Protein AF-A0ABD1WFB5-F1 (afdb_monomer)

Sequence (235 aa):
MPTSDSSTKLRNSSLNSLNNSSYLTKPENSTSSSALPRGRKVIMLIQCHPLIFQTYRHMDDKMWFGFTEFMGELLGEEHGIMNELERERVNVVRKLLMIYVNKRIPLSKIYHTRLLFGIPEDFRDMIANYPNYFRVVVKENGKRVLELVNWDLTLALSALEKEFLVDEDKGEKKLNMLSTLHLALSYSDGSKLDLWTLEAEKYRVGVIHEFLSLTLEKKAYIHNIVEFKDEFSLT

pLDDT: mean 76.74, std 21.28, range [25.17, 97.0]

Secondary structure (DSSP, 8-state):
-----S--SSSSSSSSSS------PPPP--------TTTHHHHHHHHT-TTTEEEEE-TTSPEEEEE-HHHHHHHHHHHHHHHHTHHHHHHHHHHHHHHSTTSEEEHHHHHHTGGGTT--TTHHHHGGG-TTTEEEEE-TTS-EEEEE-S--TTT-S-HHHHHHTT-HHHHHHHHHHHHHTTGGGGGS-GGGPPTT-HHHHHHHHHHHHHHHHHSSSS---HHHHHHTTTTTT--

Structure (mmCIF, N/CA/C/O backbone):
data_AF-A0ABD1WFB5-F1
#
_entry.id   AF-A0ABD1WFB5-F1
#
loop_
_atom_site.group_PDB
_atom_site.id
_atom_site.type_symbol
_atom_site.label_atom_id
_atom_site.label_alt_id
_atom_site.label_comp_id
_atom_site.label_asym_id
_atom_site.label_entity_id
_atom_site.label_seq_id
_atom_site.pdbx_PDB_ins_code
_atom_site.Cartn_x
_atom_site.Cartn_y
_atom_site.Cartn_z
_atom_site.occupancy
_atom_site.B_iso_or_equiv
_atom_site.auth_seq_id
_atom_site.auth_comp_id
_atom_site.auth_asym_id
_atom_site.auth_atom_id
_atom_site.pdbx_PDB_model_num
ATOM 1 N N . MET A 1 1 ? 24.637 -42.770 1.178 1.00 25.17 1 MET A N 1
ATOM 2 C CA . MET A 1 1 ? 25.193 -41.863 0.151 1.00 25.17 1 MET A CA 1
ATOM 3 C C . MET A 1 1 ? 24.655 -42.287 -1.204 1.00 25.17 1 MET A C 1
ATOM 5 O O . MET A 1 1 ? 24.682 -43.495 -1.420 1.00 25.17 1 MET A O 1
ATOM 9 N N . PRO A 1 2 ? 24.295 -41.389 -2.139 1.00 33.97 2 PRO A N 1
ATOM 10 C CA . PRO A 1 2 ? 23.667 -40.039 -2.094 1.00 33.97 2 PRO A CA 1
ATOM 11 C C . PRO A 1 2 ? 22.229 -40.085 -2.731 1.00 33.97 2 PRO A C 1
ATOM 13 O O . PRO A 1 2 ? 21.938 -41.040 -3.440 1.00 33.97 2 PRO A O 1
ATOM 16 N N . THR A 1 3 ? 21.188 -39.304 -2.365 1.00 34.06 3 THR A N 1
ATOM 17 C CA . THR A 1 3 ? 20.826 -37.879 -2.680 1.00 34.06 3 THR A CA 1
ATOM 18 C C . THR A 1 3 ? 20.888 -37.550 -4.190 1.00 34.06 3 THR A C 1
ATOM 20 O O . THR A 1 3 ? 21.874 -37.916 -4.811 1.00 34.06 3 THR A O 1
ATOM 23 N N . SER A 1 4 ? 19.948 -36.895 -4.894 1.00 33.38 4 SER A N 1
ATOM 24 C CA . SER A 1 4 ? 19.009 -35.804 -4.568 1.00 33.38 4 SER A CA 1
ATOM 25 C C . SER A 1 4 ? 18.071 -35.475 -5.762 1.00 33.38 4 SER A C 1
ATOM 27 O O . SER A 1 4 ? 18.436 -35.670 -6.917 1.00 33.38 4 SER A O 1
ATOM 29 N N . ASP A 1 5 ? 16.918 -34.882 -5.429 1.00 30.61 5 ASP A N 1
ATOM 30 C CA . ASP A 1 5 ? 16.175 -33.796 -6.102 1.00 30.61 5 ASP A CA 1
ATOM 31 C C . ASP A 1 5 ? 15.610 -33.901 -7.532 1.00 30.61 5 ASP A C 1
ATOM 33 O O . ASP A 1 5 ? 16.239 -33.591 -8.541 1.00 30.61 5 ASP A O 1
ATOM 37 N N . SER A 1 6 ? 14.290 -34.094 -7.567 1.00 33.69 6 SER A N 1
ATOM 38 C CA . SER A 1 6 ? 13.365 -33.791 -8.666 1.00 33.69 6 SER A CA 1
ATOM 39 C C . SER A 1 6 ? 12.750 -32.373 -8.584 1.00 33.69 6 SER A C 1
ATOM 41 O O . SER A 1 6 ? 11.706 -32.112 -9.180 1.00 33.69 6 SER A O 1
ATOM 43 N N . SER A 1 7 ? 13.399 -31.434 -7.885 1.00 33.78 7 SER A N 1
ATOM 44 C CA . SER A 1 7 ? 12.883 -30.074 -7.616 1.00 33.78 7 SER A CA 1
ATOM 45 C C . SER A 1 7 ? 13.255 -29.003 -8.661 1.00 33.78 7 SER A C 1
ATOM 47 O O . SER A 1 7 ? 12.888 -27.840 -8.509 1.00 33.78 7 SER A O 1
ATOM 49 N N . THR A 1 8 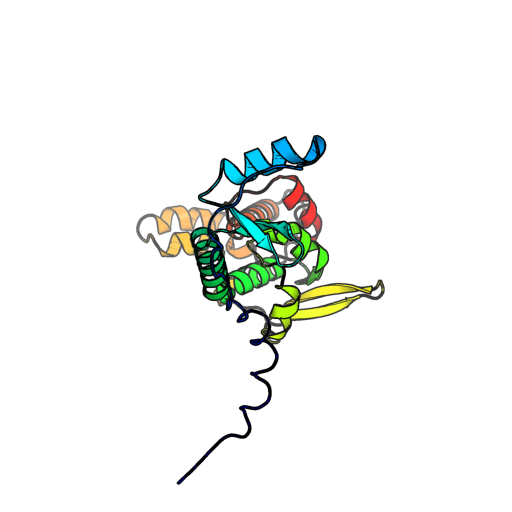? 13.943 -29.345 -9.755 1.00 33.53 8 THR A N 1
ATOM 50 C CA . THR A 1 8 ? 14.566 -28.331 -10.642 1.00 33.53 8 THR A CA 1
ATOM 51 C C . THR A 1 8 ? 13.820 -28.046 -11.954 1.00 33.53 8 THR A C 1
ATOM 53 O O . THR A 1 8 ? 14.342 -27.335 -12.807 1.00 33.53 8 THR A O 1
ATOM 56 N N . LYS A 1 9 ? 12.598 -28.561 -12.165 1.00 35.47 9 LYS A N 1
ATOM 57 C CA . LYS A 1 9 ? 11.906 -28.440 -13.472 1.00 35.47 9 LYS A CA 1
ATOM 58 C C . LYS A 1 9 ? 10.786 -27.402 -13.593 1.00 35.47 9 LYS A C 1
ATOM 60 O O . LYS A 1 9 ? 10.240 -27.267 -14.680 1.00 35.47 9 LYS A O 1
ATOM 65 N N . LEU A 1 10 ? 10.482 -26.618 -12.557 1.00 33.25 10 LEU A N 1
ATOM 66 C CA . LEU A 1 10 ? 9.428 -25.585 -12.637 1.00 33.25 10 LEU A CA 1
ATOM 67 C C . LEU A 1 10 ? 9.903 -24.154 -12.345 1.00 33.25 10 LEU A C 1
ATOM 69 O O . LEU A 1 10 ? 9.107 -23.225 -12.395 1.00 33.25 10 LEU A O 1
ATOM 73 N N . ARG A 1 11 ? 11.206 -23.944 -12.114 1.00 29.42 11 ARG A N 1
ATOM 74 C CA . ARG A 1 11 ? 11.766 -22.612 -11.817 1.00 29.42 11 ARG A CA 1
ATOM 75 C C . ARG A 1 11 ? 12.353 -21.876 -13.033 1.00 29.42 11 ARG A C 1
ATOM 77 O O . ARG A 1 11 ? 12.788 -20.741 -12.897 1.00 29.42 11 ARG A O 1
ATOM 84 N N . ASN A 1 12 ? 12.315 -22.487 -14.222 1.00 29.95 12 ASN A N 1
ATOM 85 C CA . ASN A 1 12 ? 12.998 -21.984 -15.425 1.00 29.95 12 ASN A CA 1
ATOM 86 C C . ASN A 1 12 ? 12.069 -21.417 -16.519 1.00 29.95 12 ASN A C 1
ATOM 88 O O . ASN A 1 12 ? 12.525 -21.212 -17.640 1.00 29.95 12 ASN A O 1
ATOM 92 N N . SER A 1 13 ? 10.787 -21.148 -16.240 1.00 33.03 13 SER A N 1
ATOM 93 C CA . SER A 1 13 ? 9.858 -20.614 -17.257 1.00 33.03 13 SER A CA 1
ATOM 94 C C . SER A 1 13 ? 9.541 -19.118 -17.147 1.00 33.03 13 SER A C 1
ATOM 96 O O . SER A 1 13 ? 8.963 -18.582 -18.084 1.00 33.03 13 SER A O 1
ATOM 98 N N . SER A 1 14 ? 9.949 -18.424 -16.077 1.00 33.59 14 SER A N 1
ATOM 99 C CA . SER A 1 14 ? 9.665 -16.980 -15.905 1.00 33.59 14 SER A CA 1
ATOM 100 C C . SER A 1 14 ? 10.905 -16.078 -15.886 1.00 33.59 14 SER A C 1
ATOM 102 O O . SER A 1 14 ? 10.785 -14.882 -15.663 1.00 33.59 14 SER A O 1
ATOM 104 N N . LEU A 1 15 ? 12.093 -16.626 -16.163 1.00 32.12 15 LEU A N 1
ATOM 105 C CA . LEU A 1 15 ? 13.362 -15.878 -16.218 1.00 32.12 15 LEU A CA 1
ATOM 106 C C . LEU A 1 15 ? 13.886 -15.648 -17.649 1.00 32.12 15 LEU A C 1
ATOM 108 O O . LEU A 1 15 ? 14.944 -15.057 -17.829 1.00 32.12 15 LEU A O 1
ATOM 112 N N . ASN A 1 16 ? 13.135 -16.058 -18.678 1.00 29.97 16 ASN A N 1
ATOM 113 C CA . ASN A 1 16 ? 13.579 -16.016 -20.078 1.00 29.97 16 ASN A CA 1
ATOM 114 C C . ASN A 1 16 ? 12.969 -14.890 -20.936 1.00 29.97 16 ASN A C 1
ATOM 116 O O . ASN A 1 16 ? 13.082 -14.954 -22.156 1.00 29.97 16 ASN A O 1
ATOM 120 N N . SER A 1 17 ? 12.357 -13.845 -20.360 1.00 32.75 17 SER A N 1
ATOM 121 C CA . SER A 1 17 ? 11.824 -12.727 -21.169 1.00 32.75 17 SER A CA 1
ATOM 122 C C . SER A 1 17 ? 12.611 -11.416 -21.098 1.00 32.75 17 SER A C 1
ATOM 124 O O . SER A 1 17 ? 12.192 -10.455 -21.735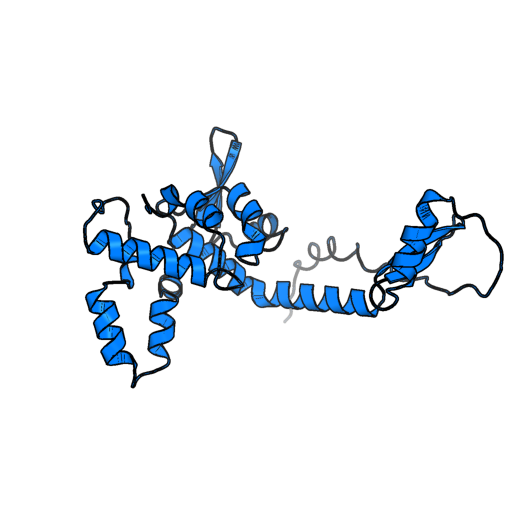 1.00 32.75 17 SER A O 1
ATOM 126 N N . LEU A 1 18 ? 13.730 -11.343 -20.367 1.00 34.84 18 LEU A N 1
ATOM 127 C CA . LEU A 1 18 ? 14.487 -10.087 -20.204 1.00 34.84 18 LEU A CA 1
ATOM 128 C C . LEU A 1 18 ? 15.975 -10.160 -20.589 1.00 34.84 18 LEU A C 1
ATOM 130 O O . LEU A 1 18 ? 16.639 -9.133 -20.601 1.00 34.84 18 LEU A O 1
ATOM 134 N N . ASN A 1 19 ? 16.483 -11.315 -21.030 1.00 32.62 19 ASN A N 1
ATOM 135 C CA . ASN A 1 19 ? 17.884 -11.470 -21.450 1.00 32.62 19 ASN A CA 1
ATOM 136 C C . ASN A 1 19 ? 18.078 -11.530 -22.973 1.00 32.62 19 ASN A C 1
ATOM 138 O O . ASN A 1 19 ? 18.857 -12.334 -23.472 1.00 32.62 19 ASN A O 1
ATOM 142 N N . ASN A 1 20 ? 17.419 -10.638 -23.714 1.00 31.25 20 ASN A N 1
ATOM 143 C CA . ASN A 1 20 ? 17.775 -10.359 -25.109 1.00 31.25 20 ASN A CA 1
ATOM 144 C C . ASN A 1 20 ? 18.281 -8.915 -25.247 1.00 31.25 20 ASN A C 1
ATOM 146 O O . ASN A 1 20 ? 17.724 -8.118 -25.992 1.00 31.25 20 ASN A O 1
ATOM 150 N N . SER A 1 21 ? 19.358 -8.585 -24.528 1.00 36.97 21 SER A N 1
ATOM 151 C CA . SER A 1 21 ? 20.233 -7.459 -24.880 1.00 36.97 21 SER A CA 1
ATOM 152 C C . SER A 1 21 ? 21.503 -8.016 -25.521 1.00 36.97 21 SER A C 1
ATOM 154 O O . SER A 1 21 ? 22.594 -8.015 -24.961 1.00 36.97 21 SER A O 1
ATOM 156 N N . SER A 1 22 ? 21.334 -8.598 -26.702 1.00 37.59 22 SER A N 1
ATOM 157 C CA . SER A 1 22 ? 22.417 -8.729 -27.670 1.00 37.59 22 SER A CA 1
ATOM 158 C C . SER A 1 22 ? 21.974 -7.940 -28.897 1.00 37.59 22 SER A C 1
ATOM 160 O O . SER A 1 22 ? 20.784 -7.895 -29.190 1.00 37.59 22 SER A O 1
ATOM 162 N N . TYR A 1 23 ? 22.919 -7.283 -29.569 1.00 36.47 23 TYR A N 1
ATOM 163 C CA . TYR A 1 23 ? 22.731 -6.396 -30.729 1.00 36.47 23 TYR A CA 1
ATOM 164 C C . TYR A 1 23 ? 22.397 -4.921 -30.420 1.00 36.47 23 TYR A C 1
ATOM 166 O O . TYR A 1 23 ? 21.334 -4.414 -30.765 1.00 36.47 23 TYR A O 1
ATOM 174 N N . LEU A 1 24 ? 23.377 -4.175 -29.901 1.00 44.81 24 LEU A N 1
ATOM 175 C CA . LEU A 1 24 ? 23.529 -2.755 -30.250 1.00 44.81 24 LEU A CA 1
ATOM 176 C C . LEU A 1 24 ? 24.924 -2.517 -30.841 1.00 44.81 24 LEU A C 1
ATOM 178 O O . LEU A 1 24 ? 25.832 -1.999 -30.198 1.00 44.81 24 LEU A O 1
ATOM 182 N N . THR A 1 25 ? 25.107 -2.903 -32.100 1.00 39.28 25 THR A N 1
ATOM 183 C CA . THR A 1 25 ? 26.176 -2.347 -32.933 1.00 39.28 25 THR A CA 1
ATOM 184 C C . THR A 1 25 ? 25.747 -0.950 -33.383 1.00 39.28 25 THR A C 1
ATOM 186 O O . THR A 1 25 ? 24.747 -0.799 -34.081 1.00 39.28 25 THR A O 1
ATOM 189 N N . LYS A 1 26 ? 26.478 0.091 -32.960 1.00 34.44 26 LYS A N 1
ATOM 190 C CA . LYS A 1 26 ? 26.295 1.465 -33.458 1.00 34.44 26 LYS A CA 1
ATOM 191 C C . LYS A 1 26 ? 26.652 1.504 -34.952 1.00 34.44 26 LYS A C 1
ATOM 193 O O . LYS A 1 26 ? 27.795 1.182 -35.272 1.00 34.44 26 LYS A O 1
ATOM 198 N N . PRO A 1 27 ? 25.749 1.906 -35.864 1.00 34.62 27 PRO A N 1
ATOM 199 C CA . PRO A 1 27 ? 26.144 2.184 -37.234 1.00 34.62 27 PRO A CA 1
ATOM 200 C C . PRO A 1 27 ? 26.748 3.591 -37.329 1.00 34.62 27 PRO A C 1
ATOM 202 O O . PRO A 1 27 ? 26.231 4.553 -36.754 1.00 34.62 27 PRO A O 1
ATOM 205 N N . GLU A 1 28 ? 27.858 3.694 -38.054 1.00 37.66 28 GLU A N 1
ATOM 206 C CA . GLU A 1 28 ? 28.527 4.950 -38.384 1.00 37.66 28 GLU A CA 1
ATOM 207 C C . GLU A 1 28 ? 27.730 5.759 -39.427 1.00 37.66 28 GLU A C 1
ATOM 209 O O . GLU A 1 28 ? 27.167 5.210 -40.371 1.00 37.66 28 GLU A O 1
ATOM 214 N N . ASN A 1 29 ? 27.688 7.077 -39.204 1.00 40.94 29 ASN A N 1
ATOM 215 C CA . ASN A 1 29 ? 27.310 8.199 -40.074 1.00 40.94 29 ASN A CA 1
ATOM 216 C C . ASN A 1 29 ? 26.542 7.934 -41.389 1.00 40.94 29 ASN A C 1
ATOM 218 O O . ASN A 1 29 ? 27.105 7.466 -42.373 1.00 40.94 29 ASN A O 1
ATOM 222 N N . SER A 1 30 ? 25.332 8.500 -41.500 1.00 33.50 30 SER A N 1
ATOM 223 C CA . SER A 1 30 ? 24.904 9.202 -42.725 1.00 33.50 30 SER A CA 1
ATOM 224 C C . SER A 1 30 ? 23.753 10.189 -42.473 1.00 33.50 30 SER A C 1
ATOM 226 O O . SER A 1 30 ? 22.862 9.993 -41.647 1.00 33.50 30 SER A O 1
ATOM 228 N N . THR A 1 31 ? 23.851 11.310 -43.177 1.00 39.97 31 THR A N 1
ATOM 229 C CA . THR A 1 31 ? 23.044 12.530 -43.143 1.00 39.97 31 THR A CA 1
ATOM 230 C C . THR A 1 31 ? 21.672 12.390 -43.825 1.00 39.97 31 THR A C 1
ATOM 232 O O . THR A 1 31 ? 21.510 11.636 -44.778 1.00 39.97 31 THR A O 1
ATOM 235 N N . SER A 1 32 ? 20.745 13.279 -43.427 1.00 38.38 32 SER A N 1
ATOM 236 C CA . SER A 1 32 ? 19.583 13.806 -44.194 1.00 38.38 32 SER A CA 1
ATOM 237 C C . SER A 1 32 ? 18.180 13.208 -43.957 1.00 38.38 32 SER A C 1
ATOM 239 O O . SER A 1 32 ? 17.711 12.317 -44.648 1.00 38.38 32 SER A O 1
ATOM 241 N N . SER A 1 33 ? 17.485 13.828 -42.995 1.00 48.22 33 SER A N 1
ATOM 242 C CA . SER A 1 33 ? 16.088 14.317 -43.009 1.00 48.22 33 SER A CA 1
ATOM 243 C C . SER A 1 33 ? 14.921 13.500 -43.605 1.00 48.22 33 SER A C 1
ATOM 245 O O . SER A 1 33 ? 14.756 13.432 -44.818 1.00 48.22 33 SER A O 1
ATOM 247 N N . SER A 1 34 ? 13.935 13.191 -42.748 1.00 45.78 34 SER A N 1
ATOM 248 C CA . SER A 1 34 ? 12.513 13.552 -42.972 1.00 45.78 34 SER A CA 1
ATOM 249 C C . SER A 1 34 ? 11.653 13.419 -41.693 1.00 45.78 34 SER A C 1
ATOM 251 O O . SER A 1 34 ? 10.668 12.694 -41.634 1.00 45.78 34 SER A O 1
ATOM 253 N N . ALA A 1 35 ? 11.987 14.146 -40.618 1.00 47.97 35 ALA A N 1
ATOM 254 C CA . ALA A 1 35 ? 11.115 14.188 -39.437 1.00 47.97 35 ALA A CA 1
ATOM 255 C C . ALA A 1 35 ? 9.879 15.077 -39.694 1.00 47.97 35 ALA A C 1
ATOM 257 O O . ALA A 1 35 ? 10.022 16.289 -39.929 1.00 47.97 35 ALA A O 1
ATOM 258 N N . LEU A 1 36 ? 8.679 14.478 -39.618 1.00 49.66 36 LEU A N 1
ATOM 259 C CA . LEU A 1 36 ? 7.381 15.165 -39.671 1.00 49.66 36 LEU A CA 1
ATOM 260 C C . LEU A 1 36 ? 7.349 16.373 -38.703 1.00 49.66 36 LEU A C 1
ATOM 262 O O . LEU A 1 36 ? 7.826 16.256 -37.569 1.00 49.66 36 LEU A O 1
ATOM 266 N N . PRO A 1 37 ? 6.718 17.510 -39.070 1.00 55.00 37 PRO A N 1
ATOM 267 C CA . PRO A 1 37 ? 6.711 18.736 -38.259 1.00 55.00 37 PRO A CA 1
ATOM 268 C C . PRO A 1 37 ? 6.208 18.551 -36.819 1.00 55.00 37 PRO A C 1
ATOM 270 O O . PRO A 1 37 ? 6.656 19.247 -35.912 1.00 55.00 37 PRO A O 1
ATOM 273 N N . ARG A 1 38 ? 5.294 17.595 -36.600 1.00 59.41 38 ARG A N 1
ATOM 274 C CA . ARG A 1 38 ? 4.627 17.362 -35.309 1.00 59.41 38 ARG A CA 1
ATOM 275 C C . ARG A 1 38 ? 5.504 16.635 -34.278 1.00 59.41 38 ARG A C 1
ATOM 277 O O . ARG A 1 38 ? 5.252 16.775 -33.089 1.00 59.41 38 ARG A O 1
ATOM 284 N N . GLY A 1 39 ? 6.546 15.919 -34.713 1.00 69.31 39 GLY A N 1
ATOM 285 C CA . GLY A 1 39 ? 7.428 15.139 -33.831 1.00 69.31 39 GLY A CA 1
ATOM 286 C C . GLY A 1 39 ? 8.749 15.820 -33.467 1.00 69.31 39 GLY A C 1
ATOM 287 O O . GLY A 1 39 ? 9.385 15.423 -32.497 1.00 69.31 39 GLY A O 1
ATOM 288 N N . ARG A 1 40 ? 9.167 16.868 -34.198 1.00 81.06 40 ARG A N 1
ATOM 289 C CA . ARG A 1 40 ? 10.491 17.498 -34.008 1.00 81.06 40 ARG A CA 1
ATOM 290 C C . ARG A 1 40 ? 10.709 18.016 -32.591 1.00 81.06 40 ARG A C 1
ATOM 292 O O . ARG A 1 40 ? 11.770 17.788 -32.032 1.00 81.06 40 ARG A O 1
ATOM 299 N N . LYS A 1 41 ? 9.701 18.663 -31.997 1.00 86.19 41 LYS A N 1
ATOM 300 C CA . LYS A 1 41 ? 9.792 19.170 -30.618 1.00 86.19 41 LYS A CA 1
ATOM 301 C C . LYS A 1 41 ? 9.986 18.042 -29.597 1.00 86.19 41 LYS A C 1
ATOM 303 O O . LYS A 1 41 ? 10.771 18.203 -28.675 1.00 86.19 41 LYS A O 1
ATOM 308 N N . VAL A 1 42 ? 9.312 16.904 -29.786 1.00 88.31 42 VAL A N 1
ATOM 309 C CA . VAL A 1 42 ? 9.429 15.730 -28.903 1.00 88.31 42 VAL A CA 1
ATOM 310 C C . VAL A 1 42 ? 10.796 15.069 -29.059 1.00 88.31 42 VAL A C 1
ATOM 312 O O . VAL A 1 42 ? 11.442 14.771 -28.064 1.00 88.31 42 VAL A O 1
ATOM 315 N N . ILE A 1 43 ? 11.273 14.903 -30.296 1.00 87.81 43 ILE A N 1
ATOM 316 C CA . ILE A 1 43 ? 12.612 14.361 -30.567 1.00 87.81 43 ILE A CA 1
ATOM 317 C C . ILE A 1 43 ? 13.684 15.254 -29.937 1.00 87.81 43 ILE A C 1
ATOM 319 O O . ILE A 1 43 ? 14.571 14.742 -29.262 1.00 87.81 43 ILE A O 1
ATOM 323 N N . MET A 1 44 ? 13.572 16.577 -30.096 1.00 87.75 44 MET A N 1
ATOM 324 C CA . MET A 1 44 ? 14.494 17.509 -29.449 1.00 87.75 44 MET A CA 1
ATOM 325 C C . MET A 1 44 ? 14.439 17.395 -27.926 1.00 87.75 44 MET A C 1
ATOM 327 O O . MET A 1 44 ? 15.492 17.339 -27.312 1.00 87.75 44 MET A O 1
ATOM 331 N N . LEU A 1 45 ? 13.251 17.292 -27.318 1.00 92.19 45 LEU A N 1
ATOM 332 C CA . LEU A 1 45 ? 13.123 17.101 -25.870 1.00 92.19 45 LEU A CA 1
ATOM 333 C C . LEU A 1 45 ? 13.847 15.830 -25.402 1.00 92.19 45 LEU A C 1
ATOM 335 O O . LEU A 1 45 ? 14.637 15.892 -24.469 1.00 92.19 45 LEU A O 1
ATOM 339 N N . ILE A 1 46 ? 13.629 14.700 -26.078 1.00 93.31 46 ILE A N 1
ATOM 340 C CA . ILE A 1 46 ? 14.307 13.431 -25.770 1.00 93.31 46 ILE A CA 1
ATOM 341 C C . ILE A 1 46 ? 15.829 13.605 -25.865 1.00 93.31 46 ILE A C 1
ATOM 343 O O . ILE A 1 46 ? 16.560 13.219 -24.957 1.00 93.31 46 ILE A O 1
ATOM 347 N N . GLN A 1 47 ? 16.307 14.245 -26.933 1.00 90.25 47 GLN A N 1
ATOM 348 C CA . GLN A 1 47 ? 17.732 14.498 -27.158 1.00 90.25 47 GLN A CA 1
ATOM 349 C C . GLN A 1 47 ? 18.333 15.522 -26.180 1.00 90.25 47 GLN A C 1
ATOM 351 O O . GLN A 1 47 ? 19.532 15.473 -25.918 1.00 90.25 47 GLN A O 1
ATOM 356 N N . CYS A 1 48 ? 17.524 16.419 -25.608 1.00 95.19 48 CYS A N 1
ATOM 357 C CA . CYS A 1 48 ? 17.936 17.353 -24.558 1.00 95.19 48 CYS A CA 1
ATOM 358 C C . CYS A 1 48 ? 18.150 16.677 -23.194 1.00 95.19 48 CYS A C 1
ATOM 360 O O . CYS A 1 48 ? 18.716 17.305 -22.300 1.00 95.19 48 CYS A O 1
ATOM 362 N N . HIS A 1 49 ? 17.747 15.414 -23.025 1.00 95.38 49 HIS A N 1
ATOM 363 C CA . HIS A 1 49 ? 17.911 14.657 -21.781 1.00 95.38 49 HIS A CA 1
ATOM 364 C C . HIS A 1 49 ? 18.726 13.364 -21.991 1.00 95.38 49 HIS A C 1
ATOM 366 O O . HIS A 1 49 ? 18.231 12.273 -21.698 1.00 95.38 49 HIS A O 1
ATOM 372 N N . PRO A 1 50 ? 19.994 13.459 -22.442 1.00 94.31 50 PRO A N 1
ATOM 373 C CA . PRO A 1 50 ? 20.818 12.301 -22.802 1.00 94.31 50 PRO A CA 1
ATOM 374 C C . PRO A 1 50 ? 21.256 11.445 -21.607 1.00 94.31 50 PRO A C 1
ATOM 376 O O . PRO A 1 50 ? 21.831 10.385 -21.808 1.00 94.31 50 PRO A O 1
ATOM 379 N N . LEU A 1 51 ? 21.017 11.897 -20.371 1.00 93.88 51 LEU A N 1
ATOM 380 C CA . LEU A 1 51 ? 21.227 11.085 -19.168 1.00 93.88 51 LEU A CA 1
ATOM 381 C C . LEU A 1 51 ? 20.101 10.067 -18.963 1.00 93.88 51 LEU A C 1
ATOM 383 O O . LEU A 1 51 ? 20.339 8.998 -18.413 1.00 93.88 51 LEU A O 1
ATOM 387 N N . ILE A 1 52 ? 18.890 10.392 -19.420 1.00 95.50 52 ILE A N 1
ATOM 388 C CA . ILE A 1 52 ? 17.692 9.571 -19.222 1.00 95.50 52 ILE A CA 1
ATOM 389 C C . ILE A 1 52 ? 17.396 8.776 -20.490 1.00 95.50 52 ILE A C 1
ATOM 391 O O . ILE A 1 52 ? 17.111 7.584 -20.416 1.00 95.50 52 ILE A O 1
ATOM 395 N N . PHE A 1 53 ? 17.485 9.417 -21.659 1.00 96.44 53 PHE A N 1
ATOM 396 C CA . PHE A 1 53 ? 17.070 8.824 -22.924 1.00 96.44 53 PHE A CA 1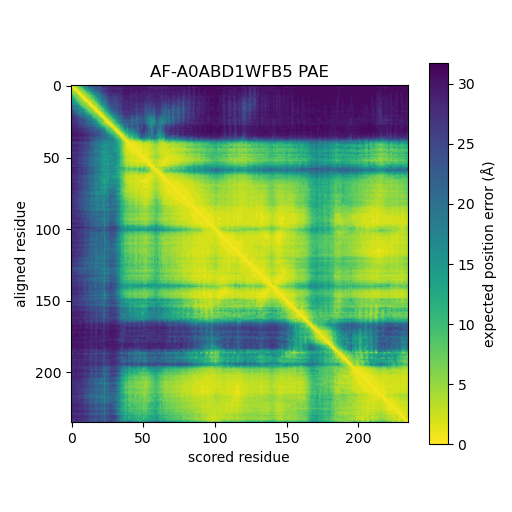
ATOM 397 C C . PHE A 1 53 ? 18.207 8.709 -23.934 1.00 96.44 53 PHE A C 1
ATOM 399 O O . PHE A 1 53 ? 19.051 9.593 -24.063 1.00 96.44 53 PHE A O 1
ATOM 406 N N . GLN A 1 54 ? 18.151 7.649 -24.733 1.00 94.19 54 GLN A N 1
ATOM 407 C CA . GLN A 1 54 ? 18.961 7.471 -25.931 1.00 94.19 54 GLN A CA 1
ATOM 408 C C . GLN A 1 54 ? 18.064 7.247 -27.145 1.00 94.19 54 GLN A C 1
ATOM 410 O O . GLN A 1 54 ? 16.997 6.642 -27.042 1.00 94.19 54 GLN A O 1
ATOM 415 N N . THR A 1 55 ? 18.506 7.713 -28.310 1.00 92.81 55 THR A N 1
ATOM 416 C CA . THR A 1 55 ? 17.805 7.511 -29.583 1.00 92.81 55 THR A CA 1
ATOM 417 C C . THR A 1 55 ? 18.650 6.660 -30.517 1.00 92.81 55 THR A C 1
ATOM 419 O O . THR A 1 55 ? 19.848 6.913 -30.640 1.00 92.81 55 THR A O 1
ATOM 422 N N . TYR A 1 56 ? 18.043 5.706 -31.215 1.00 88.94 56 TYR A N 1
ATOM 423 C CA . TYR A 1 56 ? 18.723 4.835 -32.176 1.00 88.94 56 TYR A CA 1
ATOM 424 C C . TYR A 1 56 ? 17.811 4.533 -33.370 1.00 88.94 56 TYR A C 1
ATOM 426 O O . TYR A 1 56 ? 16.591 4.669 -33.282 1.00 88.94 56 TYR A O 1
ATOM 434 N N . ARG A 1 57 ? 18.389 4.153 -34.514 1.00 87.06 57 ARG A N 1
ATOM 435 C CA . ARG A 1 57 ? 17.612 3.660 -35.660 1.00 87.06 57 ARG A CA 1
ATOM 436 C C . ARG A 1 57 ? 17.505 2.146 -35.599 1.00 87.06 57 ARG A C 1
ATOM 438 O O . ARG A 1 57 ? 18.502 1.470 -35.360 1.00 87.06 57 ARG A O 1
ATOM 445 N N . HIS A 1 58 ? 16.298 1.638 -35.801 1.00 86.06 58 HIS A N 1
ATOM 446 C CA . HIS A 1 58 ? 16.036 0.206 -35.871 1.00 86.06 58 HIS A CA 1
ATOM 447 C C . HIS A 1 58 ? 16.061 -0.286 -37.329 1.00 86.06 58 HIS A C 1
ATOM 449 O O . HIS A 1 58 ? 16.211 0.507 -38.259 1.00 86.06 58 HIS A O 1
ATOM 455 N N . MET A 1 59 ? 15.927 -1.599 -37.536 1.00 84.38 59 MET A N 1
ATOM 456 C CA . MET A 1 59 ? 16.021 -2.251 -38.855 1.00 84.38 59 MET A CA 1
ATOM 457 C C . MET A 1 59 ? 14.970 -1.765 -39.865 1.00 84.38 59 MET A C 1
ATOM 459 O O . MET A 1 59 ? 15.146 -1.931 -41.067 1.00 84.38 59 MET A O 1
ATOM 463 N N . ASP A 1 60 ? 13.885 -1.156 -39.389 1.00 85.31 60 ASP A N 1
ATOM 464 C CA . ASP A 1 60 ? 12.820 -0.573 -40.205 1.00 85.31 60 ASP A CA 1
ATOM 465 C C . ASP A 1 60 ? 13.066 0.904 -40.577 1.00 85.31 60 ASP A C 1
ATOM 467 O O . ASP A 1 60 ? 12.137 1.586 -41.009 1.00 85.31 60 ASP A O 1
ATOM 471 N N . ASP A 1 61 ? 14.294 1.403 -40.372 1.00 80.38 61 ASP A N 1
ATOM 472 C CA . ASP A 1 61 ? 14.735 2.804 -40.528 1.00 80.38 61 ASP A CA 1
ATOM 473 C C . ASP A 1 61 ? 13.923 3.813 -39.692 1.00 80.38 61 ASP A C 1
ATOM 475 O O . ASP A 1 61 ? 14.056 5.035 -39.823 1.00 80.38 61 ASP A O 1
ATOM 479 N N . LYS A 1 62 ? 13.098 3.323 -38.757 1.00 83.75 62 LYS A N 1
ATOM 480 C CA . LYS A 1 62 ? 12.394 4.185 -37.813 1.00 83.75 62 LYS A CA 1
ATOM 481 C C . LYS A 1 62 ? 13.313 4.549 -36.661 1.00 83.75 62 LYS A C 1
ATOM 483 O O . LYS A 1 62 ? 14.158 3.773 -36.211 1.00 83.75 62 LYS A O 1
ATOM 488 N N . MET A 1 63 ? 13.124 5.767 -36.166 1.00 84.50 63 MET A N 1
ATOM 489 C CA . MET A 1 63 ? 13.808 6.261 -34.981 1.00 84.50 63 MET A CA 1
ATOM 490 C C . MET A 1 63 ? 13.095 5.738 -33.735 1.00 84.50 63 MET A C 1
ATOM 492 O O . MET A 1 63 ? 11.923 6.041 -33.513 1.00 84.50 63 MET A O 1
ATOM 496 N N . TRP A 1 64 ? 13.821 4.975 -32.931 1.00 90.56 64 TRP A N 1
ATOM 497 C CA . TRP A 1 64 ? 13.407 4.514 -31.616 1.00 90.56 64 TRP A CA 1
ATOM 498 C C . TRP A 1 64 ? 14.099 5.350 -30.548 1.00 90.56 64 TRP A C 1
ATOM 500 O O . TRP A 1 64 ? 15.169 5.929 -30.765 1.00 90.56 64 TRP A O 1
ATOM 510 N N . PHE A 1 65 ? 13.481 5.413 -29.380 1.00 93.00 65 PHE A N 1
ATOM 511 C CA . PHE A 1 65 ? 14.112 5.934 -28.183 1.00 93.00 65 PHE A CA 1
ATOM 512 C C . PHE A 1 65 ? 13.855 4.971 -27.031 1.00 93.00 65 PHE A C 1
ATOM 514 O O . PHE A 1 65 ? 12.884 4.216 -27.042 1.00 93.00 65 PHE A O 1
ATOM 521 N N . GLY A 1 66 ? 14.748 4.980 -26.058 1.00 94.06 66 GLY A N 1
ATOM 522 C CA . GLY A 1 66 ? 14.635 4.175 -24.852 1.00 94.06 66 GLY A CA 1
ATOM 523 C C . GLY A 1 66 ? 15.459 4.788 -23.737 1.00 94.06 66 GLY A C 1
ATOM 524 O O . GLY A 1 66 ? 16.062 5.848 -23.918 1.00 9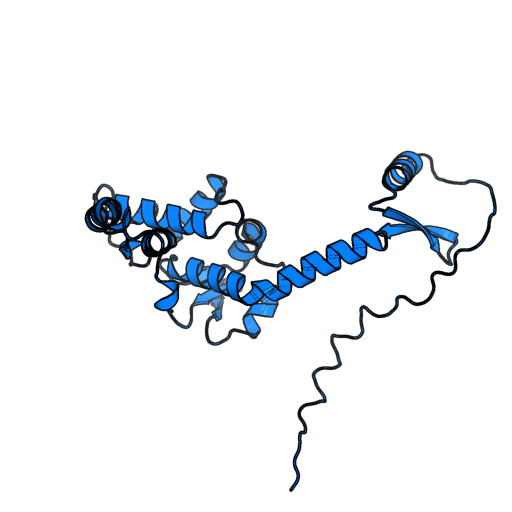4.06 66 GLY A O 1
ATOM 525 N N . PHE A 1 67 ? 15.483 4.117 -22.593 1.00 97.00 67 PHE A N 1
ATOM 526 C CA . PHE A 1 67 ? 16.364 4.499 -21.502 1.00 97.00 67 PHE A CA 1
ATOM 527 C C . PHE A 1 67 ? 17.833 4.288 -21.871 1.00 97.00 67 PHE A C 1
ATOM 529 O O . PHE A 1 67 ? 18.172 3.410 -22.670 1.00 97.00 67 PHE A O 1
ATOM 536 N N . THR A 1 68 ? 18.693 5.130 -21.311 1.00 96.56 68 THR A N 1
ATOM 537 C CA . THR A 1 68 ? 20.141 4.903 -21.297 1.00 96.56 68 THR A CA 1
ATOM 538 C C . THR A 1 68 ? 20.479 3.677 -20.450 1.00 96.56 68 THR A C 1
ATOM 540 O O . THR A 1 68 ? 19.670 3.237 -19.634 1.00 96.56 68 THR A O 1
ATOM 543 N N . GLU A 1 69 ? 21.693 3.148 -20.610 1.00 95.69 69 GLU A N 1
ATOM 544 C CA . GLU A 1 69 ? 22.227 2.099 -19.729 1.00 95.69 69 GLU A CA 1
ATOM 545 C C . GLU A 1 69 ? 22.190 2.540 -18.260 1.00 95.69 69 GLU A C 1
ATOM 547 O O . GLU A 1 69 ? 21.606 1.845 -17.439 1.00 95.69 69 GLU A O 1
ATOM 552 N N . PHE A 1 70 ? 22.659 3.758 -17.969 1.00 95.38 70 PHE A N 1
ATOM 553 C CA . PHE A 1 70 ? 22.598 4.365 -16.635 1.00 95.38 70 PHE A CA 1
ATOM 554 C C . PHE A 1 70 ? 21.179 4.388 -16.043 1.00 95.38 70 PHE A C 1
ATOM 556 O O . PHE A 1 70 ? 20.967 4.022 -14.891 1.00 95.38 70 PHE A O 1
ATOM 563 N N . MET A 1 71 ? 20.178 4.803 -16.824 1.00 96.75 71 MET A N 1
ATOM 564 C CA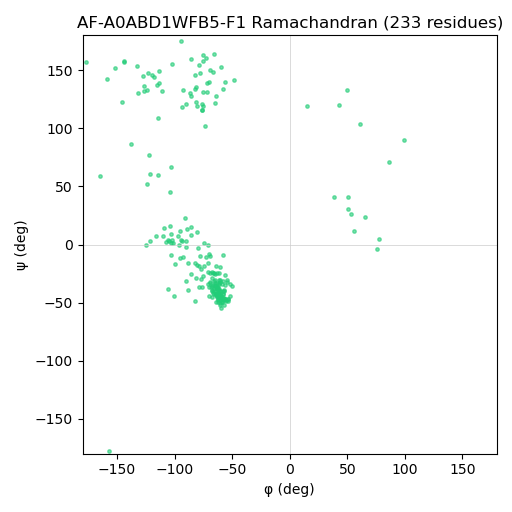 . MET A 1 71 ? 18.797 4.810 -16.339 1.00 96.75 71 MET A CA 1
ATOM 565 C C . MET A 1 71 ? 18.251 3.382 -16.165 1.00 96.75 71 MET A C 1
ATOM 567 O O . MET A 1 71 ? 17.461 3.132 -15.258 1.00 96.75 71 MET A O 1
ATOM 571 N N . GLY A 1 72 ? 18.686 2.434 -16.999 1.00 96.62 72 GLY A N 1
ATOM 572 C CA . GLY A 1 72 ? 18.396 1.011 -16.823 1.00 96.62 72 GLY A CA 1
ATOM 573 C C . GLY A 1 72 ? 18.977 0.440 -15.526 1.00 96.62 72 GLY A C 1
ATOM 574 O O . GLY A 1 72 ? 18.275 -0.283 -14.822 1.00 96.62 72 GLY A O 1
ATOM 575 N N . GLU A 1 73 ? 20.214 0.805 -15.179 1.00 96.94 73 GLU A N 1
ATOM 576 C CA . GLU A 1 73 ? 20.849 0.453 -13.901 1.00 96.94 73 GLU A CA 1
ATOM 577 C C . GLU A 1 73 ? 20.050 1.011 -12.720 1.00 96.94 73 GLU A C 1
ATOM 579 O O . GLU A 1 73 ? 19.718 0.257 -11.807 1.00 96.94 73 GLU A O 1
ATOM 584 N N . LEU A 1 74 ? 19.637 2.282 -12.781 1.00 96.75 74 LEU A N 1
ATOM 585 C CA . LEU A 1 74 ? 18.836 2.914 -11.728 1.00 96.75 74 LEU A CA 1
ATOM 586 C C . LEU A 1 74 ? 17.479 2.218 -11.516 1.00 96.75 74 LEU A C 1
ATOM 588 O O . LEU A 1 74 ? 17.064 2.001 -10.379 1.00 96.75 74 LEU A O 1
ATOM 592 N N . LEU A 1 75 ? 16.796 1.826 -12.598 1.00 94.12 75 LEU A N 1
ATOM 593 C CA . LEU A 1 75 ? 15.563 1.028 -12.509 1.00 94.12 75 LEU A CA 1
ATOM 594 C C . LEU A 1 75 ? 15.828 -0.367 -11.922 1.00 94.12 75 LEU A C 1
ATOM 596 O O . LEU A 1 75 ? 14.995 -0.908 -11.193 1.00 94.12 75 LEU A O 1
ATOM 600 N N . GLY A 1 76 ? 16.988 -0.952 -12.226 1.00 95.38 76 GLY A N 1
ATOM 601 C CA . GLY A 1 76 ? 17.443 -2.205 -11.630 1.00 95.38 76 GLY A CA 1
ATOM 602 C C . GLY A 1 76 ? 17.686 -2.084 -10.125 1.00 95.38 76 GLY A C 1
ATOM 603 O O . GLY A 1 76 ? 17.249 -2.952 -9.370 1.00 95.38 76 GLY A O 1
ATOM 604 N N . GLU A 1 77 ? 18.323 -1.000 -9.678 1.00 96.12 77 GLU A N 1
ATOM 605 C CA . GLU A 1 77 ? 18.518 -0.689 -8.257 1.00 96.12 77 GLU A CA 1
ATOM 606 C C . GLU A 1 77 ? 17.183 -0.485 -7.536 1.00 96.12 77 GLU A C 1
ATOM 608 O O . GLU A 1 77 ? 16.957 -1.088 -6.483 1.00 96.12 77 GLU A O 1
ATOM 613 N N . GLU A 1 78 ? 16.266 0.294 -8.123 1.00 91.62 78 GLU A N 1
ATOM 614 C CA . GLU A 1 78 ? 14.909 0.473 -7.599 1.00 91.62 78 GLU A CA 1
ATOM 615 C C . GLU A 1 78 ? 14.215 -0.883 -7.432 1.00 91.62 78 GLU A C 1
ATOM 617 O O . GLU A 1 78 ? 13.704 -1.192 -6.353 1.00 91.62 78 GLU A O 1
ATOM 622 N N . HIS A 1 79 ? 14.253 -1.735 -8.460 1.00 90.81 79 HIS A N 1
ATOM 623 C CA . HIS A 1 79 ? 13.682 -3.076 -8.386 1.00 90.81 79 HIS A CA 1
ATOM 624 C C . HIS A 1 79 ? 14.373 -3.949 -7.322 1.00 90.81 79 HIS A C 1
ATOM 626 O O . HIS A 1 79 ? 13.704 -4.687 -6.598 1.00 90.81 79 HIS A O 1
ATOM 632 N N . GLY A 1 80 ? 15.694 -3.834 -7.168 1.00 93.06 80 GLY A N 1
ATOM 633 C CA . GLY A 1 80 ? 16.465 -4.509 -6.121 1.00 93.06 80 GLY A CA 1
ATOM 634 C C . GLY A 1 80 ? 15.989 -4.139 -4.715 1.00 93.06 80 GLY A C 1
ATOM 635 O O . GLY A 1 80 ? 15.660 -5.023 -3.922 1.00 93.06 80 GLY A O 1
ATOM 636 N N . ILE A 1 81 ? 15.837 -2.841 -4.440 1.00 91.31 81 ILE A N 1
ATOM 637 C CA . ILE A 1 81 ? 15.273 -2.320 -3.181 1.00 91.31 81 ILE A CA 1
ATOM 638 C C . ILE A 1 81 ? 13.808 -2.774 -3.017 1.00 91.31 81 ILE A C 1
ATOM 640 O O . ILE A 1 81 ? 13.340 -3.095 -1.912 1.00 91.31 81 ILE A O 1
ATOM 644 N N . MET A 1 82 ? 13.057 -2.844 -4.122 1.00 87.44 82 MET A N 1
ATOM 645 C CA . MET A 1 82 ? 11.678 -3.341 -4.142 1.00 87.44 82 MET A CA 1
ATOM 646 C C . MET A 1 82 ? 11.565 -4.853 -3.846 1.00 87.44 82 MET A C 1
ATOM 648 O O . MET A 1 82 ? 10.551 -5.307 -3.310 1.00 87.44 82 MET A O 1
ATOM 652 N N . ASN A 1 83 ? 12.616 -5.630 -4.073 1.00 89.62 83 ASN A N 1
ATOM 653 C CA . ASN A 1 83 ? 12.653 -7.037 -3.677 1.00 89.62 83 ASN A CA 1
ATOM 654 C C . ASN A 1 83 ? 13.169 -7.207 -2.242 1.00 89.62 83 ASN A C 1
ATOM 656 O O . ASN A 1 83 ? 12.633 -8.005 -1.474 1.00 89.62 83 ASN A O 1
ATOM 660 N N . GLU A 1 84 ? 14.167 -6.420 -1.833 1.00 92.81 84 GLU A N 1
ATOM 661 C CA . GLU A 1 84 ? 14.741 -6.509 -0.487 1.00 92.81 84 GLU A CA 1
ATOM 662 C C . GLU A 1 84 ? 13.717 -6.164 0.606 1.00 92.81 84 GLU A C 1
ATOM 664 O O . GLU A 1 84 ? 13.564 -6.911 1.577 1.00 92.81 84 GLU A O 1
ATOM 669 N N . LEU A 1 85 ? 12.948 -5.081 0.425 1.00 91.69 85 LEU A N 1
ATOM 670 C CA . LEU A 1 85 ? 11.937 -4.650 1.406 1.00 91.69 85 LEU A CA 1
ATOM 671 C C . LEU A 1 85 ? 10.575 -5.350 1.225 1.00 91.69 85 LEU A C 1
ATOM 673 O O . LEU A 1 85 ? 9.570 -4.893 1.773 1.00 91.69 85 LEU A O 1
ATOM 677 N N . GLU A 1 86 ? 10.504 -6.449 0.462 1.00 92.25 86 GLU A N 1
ATOM 678 C CA . GLU A 1 86 ? 9.254 -7.189 0.227 1.00 92.25 86 GLU A CA 1
ATOM 679 C C . GLU A 1 86 ? 8.566 -7.569 1.546 1.00 92.25 86 GLU A C 1
ATOM 681 O O . GLU A 1 86 ? 7.382 -7.285 1.746 1.00 92.25 86 GLU A O 1
ATOM 686 N N . ARG A 1 87 ? 9.330 -8.136 2.489 1.00 91.44 87 ARG A N 1
ATOM 687 C CA . ARG A 1 87 ? 8.817 -8.539 3.809 1.00 91.44 87 ARG A CA 1
ATOM 688 C C . ARG A 1 87 ? 8.250 -7.363 4.601 1.00 91.44 87 ARG A C 1
ATOM 690 O O . ARG A 1 87 ? 7.196 -7.499 5.220 1.00 91.44 87 ARG A O 1
ATOM 697 N N . GLU A 1 88 ? 8.904 -6.207 4.552 1.00 91.19 88 GLU A N 1
ATOM 698 C CA . GLU A 1 88 ? 8.425 -5.004 5.239 1.00 91.19 88 GLU A CA 1
ATOM 699 C C . GLU A 1 88 ? 7.125 -4.486 4.616 1.00 91.19 88 GLU A C 1
ATOM 701 O O . GLU A 1 88 ? 6.183 -4.152 5.332 1.00 91.19 88 GLU A O 1
ATOM 706 N N . ARG A 1 89 ? 7.003 -4.517 3.285 1.00 91.56 89 ARG A N 1
ATOM 707 C CA . ARG A 1 89 ? 5.759 -4.150 2.585 1.00 91.56 89 ARG A CA 1
ATOM 708 C C . ARG A 1 89 ? 4.616 -5.113 2.872 1.00 91.56 89 ARG A C 1
ATOM 710 O O . ARG A 1 89 ? 3.474 -4.690 3.060 1.00 91.56 89 ARG A O 1
ATOM 717 N N . VAL A 1 90 ? 4.916 -6.404 2.973 1.00 94.19 90 VAL A N 1
ATOM 718 C CA . VAL A 1 90 ? 3.956 -7.405 3.447 1.00 94.19 90 VAL A CA 1
ATOM 719 C C . VAL A 1 90 ? 3.504 -7.068 4.867 1.00 94.19 90 VAL A C 1
ATOM 721 O O . VAL A 1 90 ? 2.302 -7.073 5.130 1.00 94.19 90 VAL A O 1
ATOM 724 N N . ASN A 1 91 ? 4.422 -6.698 5.762 1.00 93.38 91 ASN A N 1
ATOM 725 C CA . ASN A 1 91 ? 4.082 -6.270 7.120 1.00 93.38 91 ASN A CA 1
ATOM 726 C C . ASN A 1 91 ? 3.240 -4.989 7.147 1.00 93.38 91 ASN A C 1
ATOM 728 O O . ASN A 1 91 ? 2.318 -4.912 7.955 1.00 93.38 91 ASN A O 1
ATOM 732 N N . VAL A 1 92 ? 3.475 -4.034 6.244 1.00 93.81 92 VAL A N 1
ATOM 733 C CA . VAL A 1 92 ? 2.620 -2.844 6.096 1.00 93.81 92 VAL A CA 1
ATOM 734 C C . VAL A 1 92 ? 1.180 -3.246 5.786 1.00 93.81 92 VAL A C 1
ATOM 736 O O . VAL A 1 92 ? 0.257 -2.785 6.457 1.00 93.81 92 VAL A O 1
ATOM 739 N N . VAL A 1 93 ? 0.964 -4.162 4.836 1.00 94.62 93 VAL A N 1
ATOM 740 C CA . VAL A 1 93 ? -0.392 -4.636 4.508 1.00 94.62 93 VAL A CA 1
ATOM 741 C C . VAL A 1 93 ? -1.000 -5.461 5.644 1.00 94.62 93 VAL A C 1
ATOM 743 O O . VAL A 1 93 ? -2.196 -5.335 5.915 1.00 94.62 93 VAL A O 1
ATOM 746 N N . ARG A 1 94 ? -0.197 -6.266 6.351 1.00 94.62 94 ARG A N 1
ATOM 747 C CA . ARG A 1 94 ? -0.646 -6.996 7.550 1.00 94.62 94 ARG A CA 1
ATOM 748 C C . ARG A 1 94 ? -1.115 -6.026 8.631 1.00 94.62 94 ARG A C 1
ATOM 750 O O . ARG A 1 94 ? -2.236 -6.173 9.102 1.00 94.62 94 ARG A O 1
ATOM 757 N N . LYS A 1 95 ? -0.319 -5.005 8.960 1.00 92.31 95 LYS A N 1
ATOM 758 C CA . LYS A 1 95 ? -0.681 -3.956 9.922 1.00 92.31 95 LYS A CA 1
ATOM 759 C C . LYS A 1 95 ? -1.922 -3.184 9.487 1.00 92.31 95 LYS A C 1
ATOM 761 O O . LYS A 1 95 ? -2.832 -3.011 10.289 1.00 92.31 95 LYS A O 1
ATOM 766 N N . LEU A 1 96 ? -2.019 -2.811 8.209 1.00 92.25 96 LEU A N 1
ATOM 767 C CA . LEU A 1 96 ? -3.207 -2.149 7.668 1.00 92.25 96 LEU A CA 1
ATOM 768 C C . LEU A 1 96 ? -4.465 -2.999 7.897 1.00 92.25 96 LEU A C 1
ATOM 770 O O . LEU A 1 96 ? -5.466 -2.501 8.399 1.00 92.25 96 LEU A O 1
ATOM 774 N N . LEU A 1 97 ? -4.400 -4.298 7.595 1.00 92.75 97 LEU A N 1
ATOM 775 C CA . LEU A 1 97 ? -5.488 -5.236 7.869 1.00 92.75 97 LEU A CA 1
ATOM 776 C C . LEU A 1 97 ? -5.752 -5.440 9.365 1.00 92.75 97 LEU A C 1
ATOM 778 O O . LEU A 1 97 ? -6.887 -5.710 9.738 1.00 92.75 97 LEU A O 1
ATOM 782 N N . MET A 1 98 ? -4.736 -5.343 10.218 1.00 89.31 98 MET A N 1
ATOM 783 C CA . MET A 1 98 ? -4.905 -5.461 11.665 1.00 89.31 98 MET A CA 1
ATOM 784 C C . MET A 1 98 ? -5.659 -4.258 12.255 1.00 89.31 98 MET A C 1
ATOM 786 O O . MET A 1 98 ? -6.433 -4.438 13.187 1.00 89.31 98 MET A O 1
ATOM 790 N N . ILE A 1 99 ? -5.482 -3.060 11.691 1.00 87.25 99 ILE A N 1
ATOM 791 C CA . ILE A 1 99 ? -6.210 -1.839 12.090 1.00 87.25 99 ILE A CA 1
ATOM 792 C C . ILE A 1 99 ? -7.656 -1.852 11.559 1.00 87.25 99 ILE A C 1
ATOM 794 O O . ILE A 1 99 ? -8.552 -1.251 12.145 1.00 87.25 99 ILE A O 1
ATOM 798 N N . TYR A 1 100 ? -7.907 -2.553 10.449 1.00 85.75 100 TYR A N 1
ATOM 799 C CA . TYR A 1 100 ? -9.248 -2.725 9.888 1.00 85.75 100 TYR A CA 1
ATOM 800 C C . TYR A 1 100 ? -10.165 -3.504 10.841 1.00 85.75 100 TYR A C 1
ATOM 802 O O . TYR A 1 100 ? -9.887 -4.660 11.167 1.00 85.75 100 TYR A O 1
ATOM 810 N N . VAL A 1 101 ? -11.344 -2.951 11.136 1.00 79.81 101 VAL A N 1
ATOM 811 C CA . VAL A 1 101 ? -12.365 -3.570 12.012 1.00 79.81 101 VAL A CA 1
ATOM 812 C C . VAL A 1 101 ? -12.689 -5.009 11.590 1.00 79.81 101 VAL A C 1
ATOM 814 O O . VAL A 1 101 ? -12.731 -5.928 12.403 1.00 79.81 101 VAL A O 1
ATOM 817 N N . ASN A 1 102 ? -12.861 -5.233 10.284 1.00 83.44 102 ASN A N 1
ATOM 818 C CA . ASN A 1 102 ? -13.230 -6.540 9.731 1.00 83.44 102 ASN A CA 1
ATOM 819 C C . ASN A 1 102 ? -12.035 -7.393 9.288 1.00 83.44 102 ASN A C 1
ATOM 821 O O . ASN A 1 102 ? -12.240 -8.450 8.686 1.00 83.44 102 ASN A O 1
ATOM 825 N N . LYS A 1 103 ? -10.800 -6.918 9.496 1.00 89.88 103 LYS A N 1
ATOM 826 C CA . LYS A 1 103 ? -9.559 -7.564 9.032 1.00 89.88 103 LYS A CA 1
ATOM 827 C C . LYS A 1 103 ? -9.578 -7.935 7.547 1.00 89.88 103 LYS A C 1
ATOM 829 O O . LYS A 1 103 ? -9.013 -8.944 7.119 1.00 89.88 103 LYS A O 1
ATOM 834 N N . ARG A 1 104 ? -10.305 -7.133 6.764 1.00 91.62 104 ARG A N 1
ATOM 835 C CA . ARG A 1 104 ? -10.660 -7.387 5.368 1.00 91.62 104 ARG A CA 1
ATOM 836 C C . ARG A 1 104 ? -10.700 -6.084 4.581 1.00 91.62 104 ARG A C 1
ATOM 838 O O . ARG A 1 104 ? -11.510 -5.221 4.900 1.00 91.62 104 ARG A O 1
ATOM 845 N N . ILE A 1 105 ? -9.921 -5.986 3.508 1.00 91.94 105 ILE A N 1
ATOM 846 C CA . ILE A 1 105 ? -9.852 -4.804 2.633 1.00 91.94 105 ILE A CA 1
ATOM 847 C C . ILE A 1 105 ? -10.091 -5.192 1.166 1.00 91.94 105 ILE A C 1
ATOM 849 O O . ILE A 1 105 ? -9.554 -6.199 0.698 1.00 91.94 105 ILE A O 1
ATOM 853 N N . PRO A 1 106 ? -10.895 -4.442 0.391 1.00 92.62 106 PRO A N 1
ATOM 854 C CA . PRO A 1 106 ? -11.002 -4.669 -1.047 1.00 92.62 106 PRO A CA 1
ATOM 855 C C . PRO A 1 106 ? -9.638 -4.554 -1.742 1.00 92.62 106 PRO A C 1
ATOM 857 O O . PRO A 1 106 ? -8.922 -3.574 -1.544 1.00 92.62 106 PRO A O 1
ATOM 860 N N . LEU A 1 107 ? -9.302 -5.506 -2.620 1.00 93.69 107 LEU A N 1
ATOM 861 C CA . LEU A 1 107 ? -8.041 -5.451 -3.377 1.00 93.69 107 LEU A CA 1
ATOM 862 C C . LEU A 1 107 ? -7.947 -4.199 -4.261 1.00 93.69 107 LEU A C 1
ATOM 864 O O . LEU A 1 107 ? -6.857 -3.677 -4.467 1.00 93.69 107 LEU A O 1
ATOM 868 N N . SER A 1 108 ? -9.083 -3.693 -4.751 1.00 92.88 108 SER A N 1
ATOM 869 C CA . SER A 1 108 ? -9.129 -2.432 -5.499 1.00 92.88 108 SER A CA 1
ATOM 870 C C . SER A 1 108 ? -8.634 -1.256 -4.659 1.00 92.88 108 SER A C 1
ATOM 872 O O . SER A 1 108 ? -7.896 -0.422 -5.164 1.00 92.88 108 SER A O 1
ATOM 874 N N . LYS A 1 109 ? -8.985 -1.216 -3.369 1.00 91.75 109 LYS A N 1
ATOM 875 C CA . LYS A 1 109 ? -8.587 -0.141 -2.457 1.00 91.75 109 LYS A CA 1
ATOM 876 C C . LYS A 1 109 ? -7.081 -0.170 -2.203 1.00 91.75 109 LYS A C 1
ATOM 878 O O . LYS A 1 109 ? -6.434 0.851 -2.383 1.00 91.75 109 LYS A O 1
ATOM 883 N N . ILE A 1 110 ? -6.514 -1.359 -1.947 1.00 93.06 110 ILE A N 1
ATOM 884 C CA . ILE A 1 110 ? -5.050 -1.546 -1.879 1.00 93.06 110 ILE A CA 1
ATOM 885 C C . ILE A 1 110 ? -4.376 -1.022 -3.152 1.00 93.06 110 ILE A C 1
ATOM 887 O O . ILE A 1 110 ? -3.396 -0.290 -3.066 1.00 93.06 110 ILE A O 1
ATOM 891 N N . TYR A 1 111 ? -4.899 -1.375 -4.330 1.00 93.44 111 TYR A N 1
ATOM 892 C CA . TYR A 1 111 ? -4.308 -0.973 -5.607 1.00 93.44 111 TYR A CA 1
ATOM 893 C C . TYR A 1 111 ? -4.341 0.549 -5.831 1.00 93.44 111 TYR A C 1
ATOM 895 O O . TYR A 1 111 ? -3.349 1.133 -6.284 1.00 93.44 111 TYR A O 1
ATOM 903 N N . HIS A 1 112 ? -5.456 1.204 -5.491 1.00 92.38 112 HIS A N 1
ATOM 904 C CA . HIS A 1 112 ? -5.599 2.657 -5.609 1.00 92.38 112 HIS A CA 1
ATOM 905 C C . HIS A 1 112 ? -4.694 3.412 -4.632 1.00 92.38 112 HIS A C 1
ATOM 907 O O . HIS A 1 112 ? -4.120 4.431 -5.006 1.00 92.38 112 HIS A O 1
ATOM 913 N N . THR A 1 113 ? -4.486 2.882 -3.424 1.00 92.50 113 THR A N 1
ATOM 914 C CA . THR A 1 113 ? -3.612 3.495 -2.416 1.00 92.50 113 THR A CA 1
ATOM 915 C C . THR A 1 113 ? -2.194 2.925 -2.412 1.00 92.50 113 THR A C 1
ATOM 917 O O . THR A 1 113 ? -1.437 3.193 -1.483 1.00 92.50 113 THR A O 1
ATOM 920 N N . ARG A 1 114 ? -1.799 2.137 -3.421 1.00 94.06 114 ARG A N 1
ATOM 921 C CA . ARG A 1 114 ? -0.531 1.387 -3.392 1.00 94.06 114 ARG A CA 1
ATOM 922 C C . ARG A 1 114 ? 0.686 2.295 -3.208 1.00 94.06 114 ARG A C 1
ATOM 924 O O . ARG A 1 114 ? 1.536 2.013 -2.375 1.00 94.06 114 ARG A O 1
ATOM 931 N N . LEU A 1 115 ? 0.709 3.434 -3.906 1.00 93.56 115 LEU A N 1
ATOM 932 C CA . LEU A 1 115 ? 1.813 4.395 -3.856 1.00 93.56 115 LEU A CA 1
ATOM 933 C C . LEU A 1 115 ? 1.925 5.071 -2.485 1.00 93.56 115 LEU A C 1
ATOM 935 O O . LEU A 1 115 ? 3.023 5.400 -2.059 1.00 93.56 115 LEU A O 1
ATOM 939 N N . LEU A 1 116 ? 0.808 5.217 -1.762 1.00 94.62 116 LEU A N 1
ATOM 940 C CA . LEU A 1 116 ? 0.806 5.790 -0.415 1.00 94.62 116 LEU A CA 1
ATOM 941 C C . LEU A 1 116 ? 1.599 4.917 0.571 1.00 94.62 116 LEU A C 1
ATOM 943 O O . LEU A 1 116 ? 2.295 5.435 1.444 1.00 94.62 116 LEU A O 1
ATOM 947 N N . PHE A 1 117 ? 1.502 3.598 0.406 1.00 93.81 117 PHE A N 1
ATOM 948 C CA . PHE A 1 117 ? 2.103 2.589 1.281 1.00 93.81 117 PHE A CA 1
ATOM 949 C C . PHE A 1 117 ? 3.348 1.919 0.677 1.00 93.81 117 PHE A C 1
ATOM 951 O O . PHE A 1 117 ? 3.888 0.984 1.263 1.00 93.81 117 PHE A O 1
ATOM 958 N N . GLY A 1 118 ? 3.784 2.352 -0.510 1.00 92.19 118 GLY A N 1
ATOM 959 C CA . GLY A 1 118 ? 4.895 1.738 -1.241 1.00 92.19 118 GLY A CA 1
ATOM 960 C C . GLY A 1 118 ? 4.630 0.313 -1.722 1.00 92.19 118 GLY A C 1
ATOM 961 O O . GLY A 1 118 ? 5.566 -0.446 -1.925 1.00 92.19 118 GLY A O 1
ATOM 962 N N . ILE A 1 119 ? 3.371 -0.079 -1.884 1.00 93.69 119 ILE A N 1
ATOM 963 C CA . ILE A 1 119 ? 2.981 -1.416 -2.333 1.00 93.69 119 ILE A CA 1
ATOM 964 C C . ILE A 1 119 ? 3.231 -1.532 -3.849 1.00 93.69 119 ILE A C 1
ATOM 966 O O . ILE A 1 119 ? 2.801 -0.643 -4.594 1.00 93.69 119 ILE A O 1
ATOM 970 N N . PRO A 1 120 ? 3.891 -2.603 -4.330 1.00 91.19 120 PRO A N 1
ATOM 971 C CA . PRO A 1 120 ? 4.185 -2.764 -5.748 1.00 91.19 120 PRO A CA 1
ATOM 972 C C . PRO A 1 120 ? 2.930 -3.111 -6.562 1.00 91.19 120 PRO A C 1
ATOM 974 O O . PRO A 1 120 ? 1.912 -3.560 -6.030 1.00 91.19 120 PRO A O 1
ATOM 977 N N . GLU A 1 121 ? 2.988 -2.898 -7.876 1.00 89.81 121 GLU A N 1
ATOM 978 C CA . GLU A 1 121 ? 1.854 -3.155 -8.778 1.00 89.81 121 GLU A CA 1
ATOM 979 C C . GLU A 1 121 ? 1.469 -4.634 -8.869 1.00 89.81 121 GLU A C 1
ATOM 981 O O . GLU A 1 121 ? 0.284 -4.963 -8.968 1.00 89.81 121 GLU A O 1
ATOM 986 N N . ASP A 1 122 ? 2.456 -5.517 -8.765 1.00 89.94 122 ASP A N 1
ATOM 987 C CA . ASP A 1 122 ? 2.326 -6.974 -8.781 1.00 89.94 122 ASP A CA 1
ATOM 988 C C . ASP A 1 122 ? 2.010 -7.570 -7.396 1.00 89.94 122 ASP A C 1
ATOM 990 O O . ASP A 1 122 ? 1.941 -8.792 -7.245 1.00 89.94 122 ASP A O 1
ATOM 994 N N . PHE A 1 123 ? 1.716 -6.736 -6.384 1.00 91.44 123 PHE A N 1
ATOM 995 C CA . PHE A 1 123 ? 1.359 -7.188 -5.031 1.00 91.44 123 PHE A CA 1
ATOM 996 C C . PHE A 1 123 ? 0.266 -8.262 -5.045 1.00 91.44 123 PHE A C 1
ATOM 998 O O . PHE A 1 123 ? 0.281 -9.195 -4.244 1.00 91.44 123 PHE A O 1
ATOM 1005 N N . ARG A 1 124 ? -0.684 -8.156 -5.981 1.00 90.50 124 ARG A N 1
ATOM 1006 C CA . ARG A 1 124 ? -1.766 -9.130 -6.137 1.00 90.50 124 ARG A CA 1
ATOM 1007 C C . ARG A 1 124 ? -1.253 -10.550 -6.390 1.00 90.50 124 ARG A C 1
ATOM 1009 O O . ARG A 1 124 ? -1.845 -11.491 -5.862 1.00 90.50 124 ARG A O 1
ATOM 1016 N N . ASP A 1 125 ? -0.208 -10.691 -7.192 1.00 90.62 125 ASP A N 1
ATOM 1017 C CA . ASP A 1 125 ? 0.381 -11.984 -7.531 1.00 90.62 125 ASP A CA 1
ATOM 1018 C C . ASP A 1 125 ? 1.275 -12.471 -6.382 1.00 90.62 125 ASP A C 1
ATOM 1020 O O . ASP A 1 125 ? 1.231 -13.643 -6.003 1.00 90.62 125 ASP A O 1
ATOM 1024 N N . MET A 1 126 ? 1.972 -11.541 -5.725 1.00 90.31 126 MET A N 1
ATOM 1025 C CA . MET A 1 126 ? 2.812 -11.808 -4.557 1.00 90.31 126 MET A CA 1
ATOM 1026 C C . MET A 1 126 ? 2.038 -12.374 -3.354 1.00 90.31 126 MET A C 1
ATOM 1028 O O . MET A 1 126 ? 2.588 -13.178 -2.603 1.00 90.31 126 MET A O 1
ATOM 1032 N N . ILE A 1 127 ? 0.754 -12.029 -3.177 1.00 93.31 127 ILE A N 1
ATOM 1033 C CA . ILE A 1 127 ? -0.100 -12.569 -2.095 1.00 93.31 127 ILE A CA 1
ATOM 1034 C C . ILE A 1 127 ? -0.073 -14.106 -2.050 1.00 93.31 127 ILE A C 1
ATOM 1036 O O . ILE A 1 127 ? -0.133 -14.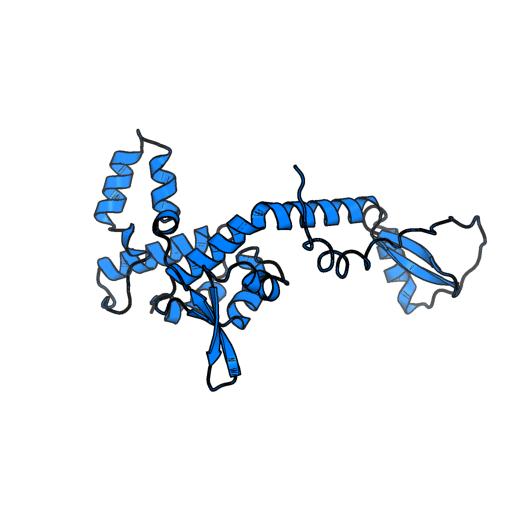682 -0.962 1.00 93.31 127 ILE A O 1
ATOM 1040 N N . ALA A 1 128 ? 0.047 -14.776 -3.202 1.00 91.69 128 ALA A N 1
ATOM 1041 C CA . ALA A 1 128 ? 0.088 -16.237 -3.278 1.00 91.69 128 ALA A CA 1
ATOM 1042 C C . ALA A 1 128 ? 1.283 -16.854 -2.524 1.00 91.69 128 ALA A C 1
ATOM 1044 O O . ALA A 1 128 ? 1.188 -17.991 -2.063 1.00 91.69 128 ALA A O 1
ATOM 1045 N N . ASN A 1 129 ? 2.367 -16.096 -2.339 1.00 94.06 129 ASN A N 1
ATOM 1046 C CA . ASN A 1 129 ? 3.551 -16.521 -1.588 1.00 94.06 129 ASN A CA 1
ATOM 1047 C C . ASN A 1 129 ? 3.351 -16.443 -0.062 1.00 94.06 129 ASN A C 1
ATOM 1049 O O . ASN A 1 129 ? 4.164 -16.971 0.694 1.00 94.06 129 ASN A O 1
ATOM 1053 N N . TYR A 1 130 ? 2.258 -15.824 0.404 1.00 94.94 130 TYR A N 1
ATOM 1054 C CA . TYR A 1 130 ? 1.988 -15.553 1.818 1.00 94.94 130 TYR A CA 1
ATOM 1055 C C . TYR A 1 130 ? 0.641 -16.133 2.306 1.00 94.94 130 TYR A C 1
ATOM 1057 O O . TYR A 1 130 ? -0.144 -15.422 2.943 1.00 94.94 130 TYR A O 1
ATOM 1065 N N . PRO A 1 131 ? 0.357 -17.435 2.085 1.00 95.00 131 PRO A N 1
ATOM 1066 C CA . PRO A 1 131 ? -0.940 -18.039 2.417 1.00 95.00 131 PRO A CA 1
ATOM 1067 C C . PRO A 1 131 ? -1.231 -18.077 3.925 1.00 95.00 131 PRO A C 1
ATOM 1069 O O . PRO A 1 131 ? -2.386 -18.097 4.340 1.00 95.00 131 PRO A O 1
ATOM 1072 N N . ASN A 1 132 ? -0.187 -18.054 4.759 1.00 94.19 132 ASN A N 1
ATOM 1073 C CA . ASN A 1 132 ? -0.325 -18.008 6.217 1.00 94.19 132 ASN A CA 1
ATOM 1074 C C . ASN A 1 132 ? -0.753 -16.625 6.730 1.00 94.19 132 ASN A C 1
ATOM 1076 O O . ASN A 1 132 ? -1.203 -16.502 7.868 1.00 94.19 132 ASN A O 1
ATOM 1080 N N . TYR A 1 133 ? -0.589 -15.579 5.915 1.00 94.88 133 TYR A N 1
ATOM 1081 C CA . TYR A 1 133 ? -0.929 -14.206 6.284 1.00 94.88 133 TYR A CA 1
ATOM 1082 C C . TYR A 1 133 ? -2.206 -13.744 5.601 1.00 94.88 133 TYR A C 1
ATOM 1084 O O . TYR A 1 133 ? -3.017 -13.068 6.231 1.00 94.88 133 TYR A O 1
ATOM 1092 N N . PHE A 1 134 ? -2.407 -14.126 4.341 1.00 96.06 134 PHE A N 1
ATOM 1093 C CA . PHE A 1 134 ? -3.459 -13.575 3.507 1.00 96.06 134 PHE A CA 1
ATOM 1094 C C . PHE A 1 134 ? -4.336 -14.647 2.876 1.00 96.06 134 PHE A C 1
ATOM 1096 O O . PHE A 1 134 ? -3.874 -15.696 2.431 1.00 96.06 134 PHE A O 1
ATOM 1103 N N . ARG A 1 135 ? -5.620 -14.317 2.753 1.00 95.62 135 ARG A N 1
ATOM 1104 C CA . ARG A 1 135 ? -6.600 -15.082 1.988 1.00 95.62 135 ARG A CA 1
ATOM 1105 C C . ARG A 1 135 ? -7.383 -14.136 1.096 1.00 95.62 135 ARG A C 1
ATOM 1107 O O . ARG A 1 135 ? -7.898 -13.123 1.556 1.00 95.62 135 ARG A O 1
ATOM 1114 N N . VAL A 1 136 ? -7.494 -14.465 -0.186 1.00 95.75 136 VAL A N 1
ATOM 1115 C CA . VAL A 1 136 ? -8.348 -13.710 -1.110 1.00 95.75 136 VAL A CA 1
ATOM 1116 C C . VAL A 1 136 ? -9.741 -14.329 -1.098 1.00 95.75 136 VAL A C 1
ATOM 1118 O O . VAL A 1 136 ? -9.906 -15.502 -1.423 1.00 95.75 136 VAL A O 1
ATOM 1121 N N . VAL A 1 137 ? -10.745 -13.533 -0.744 1.00 94.56 137 VAL A N 1
ATOM 1122 C CA . VAL A 1 137 ? -12.159 -13.922 -0.726 1.00 94.56 137 VAL A CA 1
ATOM 1123 C C . VAL A 1 137 ? -12.898 -13.178 -1.832 1.00 94.56 137 VAL A C 1
ATOM 1125 O O . VAL A 1 137 ? -12.769 -11.960 -1.975 1.00 94.56 137 VAL A O 1
ATOM 1128 N N . VAL A 1 138 ? -13.690 -13.902 -2.619 1.00 95.38 138 VAL A N 1
ATOM 1129 C CA . VAL A 1 138 ? -14.591 -13.314 -3.616 1.00 95.38 138 VAL A CA 1
ATOM 1130 C C . VAL A 1 138 ? -15.962 -13.146 -2.969 1.00 95.38 138 VAL A C 1
ATOM 1132 O O . VAL A 1 138 ? -16.557 -14.122 -2.521 1.00 95.38 138 VAL A O 1
ATOM 1135 N N . LYS A 1 139 ? -16.446 -11.906 -2.872 1.00 91.94 139 LYS A N 1
ATOM 1136 C CA . LYS A 1 139 ? -17.803 -11.611 -2.390 1.00 91.94 139 LYS A CA 1
ATOM 1137 C C . LYS A 1 139 ? -18.841 -11.946 -3.467 1.00 91.94 139 LYS A C 1
ATOM 1139 O O . LYS A 1 139 ? -18.511 -12.025 -4.646 1.00 91.94 139 LYS A O 1
ATOM 1144 N N . GLU A 1 140 ? -20.106 -12.056 -3.068 1.00 89.94 140 GLU A N 1
ATOM 1145 C CA . GLU A 1 140 ? -21.242 -12.348 -3.963 1.00 89.94 140 GLU A CA 1
ATOM 1146 C C . GLU A 1 140 ? -21.347 -11.376 -5.149 1.00 89.94 140 GLU A C 1
ATOM 1148 O O . GLU A 1 140 ? -21.708 -11.761 -6.254 1.00 89.94 140 GLU A O 1
ATOM 1153 N N . ASN A 1 141 ? -20.947 -10.119 -4.952 1.00 90.62 141 ASN A N 1
ATOM 1154 C CA . ASN A 1 141 ? -20.905 -9.089 -5.992 1.00 90.62 141 ASN A CA 1
ATOM 1155 C C . ASN A 1 141 ? -19.665 -9.163 -6.912 1.00 90.62 141 ASN A C 1
ATOM 1157 O O . ASN A 1 141 ? -19.371 -8.201 -7.621 1.00 90.62 141 ASN A O 1
ATOM 1161 N N . GLY A 1 142 ? -18.882 -10.243 -6.847 1.00 92.25 142 GLY A N 1
ATOM 1162 C CA . GLY A 1 142 ? -17.653 -10.442 -7.620 1.00 92.25 142 GLY A CA 1
ATOM 1163 C C . GLY A 1 142 ? -16.441 -9.643 -7.127 1.00 92.25 142 GLY A C 1
ATOM 1164 O O . GLY A 1 142 ? -15.337 -9.808 -7.655 1.00 92.25 142 GLY A O 1
ATOM 1165 N N . LYS A 1 143 ? -16.591 -8.786 -6.105 1.00 92.12 143 LYS A N 1
ATOM 1166 C CA . LYS A 1 143 ? -15.468 -8.004 -5.570 1.00 92.12 143 LYS A CA 1
ATOM 1167 C C . LYS A 1 143 ? -14.514 -8.908 -4.797 1.00 92.12 143 LYS A C 1
ATOM 1169 O O . LYS A 1 143 ? -14.922 -9.653 -3.906 1.00 92.12 143 LYS A O 1
ATOM 1174 N N . ARG A 1 144 ? -13.221 -8.787 -5.102 1.00 94.50 144 ARG A N 1
ATOM 1175 C CA . ARG A 1 144 ? -12.150 -9.487 -4.386 1.00 94.50 144 ARG A CA 1
ATOM 1176 C C . ARG A 1 144 ? -11.697 -8.689 -3.172 1.00 94.50 144 ARG A C 1
ATOM 1178 O O . ARG A 1 144 ? -11.392 -7.500 -3.278 1.00 94.50 144 ARG A O 1
ATOM 1185 N N . VAL A 1 145 ? -11.631 -9.361 -2.036 1.00 95.00 145 VAL A N 1
ATOM 1186 C CA . VAL A 1 145 ? -11.253 -8.800 -0.742 1.00 95.00 145 VAL A CA 1
ATOM 1187 C C . VAL A 1 145 ? -10.089 -9.606 -0.194 1.00 95.00 145 VAL A C 1
ATOM 1189 O O . VAL A 1 145 ? -10.113 -10.833 -0.231 1.00 95.00 145 VAL A O 1
ATOM 1192 N N . LEU A 1 146 ? -9.067 -8.911 0.285 1.00 95.94 146 LEU A N 1
ATOM 1193 C CA . LEU A 1 146 ? -7.961 -9.504 1.011 1.00 95.94 146 LEU A CA 1
ATOM 1194 C C . LEU A 1 146 ? -8.340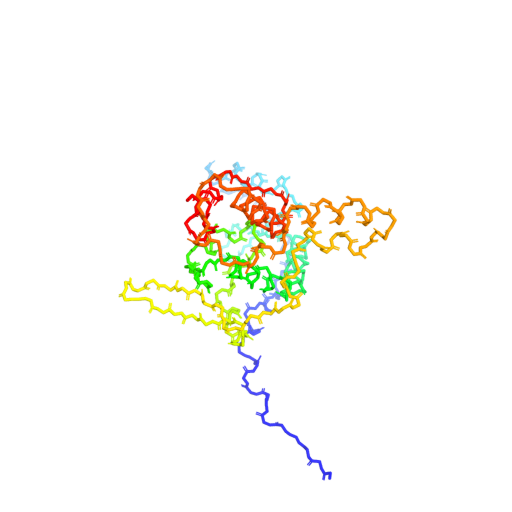 -9.607 2.483 1.00 95.94 146 LEU A C 1
ATOM 1196 O O . LEU A 1 146 ? -8.758 -8.618 3.077 1.00 95.94 146 LEU A O 1
ATOM 1200 N N . GLU A 1 147 ? -8.205 -10.792 3.053 1.00 95.50 147 GLU A N 1
ATOM 1201 C CA . GLU A 1 147 ? -8.473 -11.102 4.451 1.00 95.50 147 GLU A CA 1
ATOM 1202 C C . GLU A 1 147 ? -7.177 -11.483 5.165 1.00 95.50 147 GLU A C 1
ATOM 1204 O O . GLU A 1 147 ? -6.359 -12.226 4.615 1.00 95.50 147 GLU A O 1
ATOM 1209 N N . LEU A 1 148 ? -7.017 -11.009 6.400 1.00 95.25 148 LEU A N 1
ATOM 1210 C CA . LEU A 1 148 ? -5.946 -11.447 7.288 1.00 95.25 148 LEU A CA 1
ATOM 1211 C C . LEU A 1 148 ? -6.275 -12.829 7.864 1.00 95.25 148 LEU A C 1
ATOM 1213 O O . LEU A 1 148 ? -7.289 -13.004 8.539 1.00 95.25 148 LEU A O 1
ATOM 1217 N N . VAL A 1 149 ? 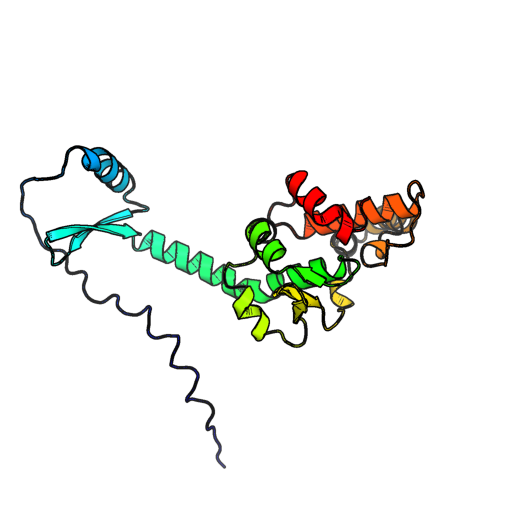-5.405 -13.803 7.611 1.00 93.12 149 VAL A N 1
ATOM 1218 C CA . VAL A 1 149 ? -5.572 -15.186 8.082 1.00 93.12 149 VAL A CA 1
ATOM 1219 C C . VAL A 1 149 ? -5.107 -15.336 9.521 1.00 93.12 149 VAL A C 1
ATOM 1221 O O . VAL A 1 149 ? -5.827 -15.907 10.337 1.00 93.12 149 VAL A O 1
ATOM 1224 N N . ASN A 1 150 ? -3.915 -14.822 9.830 1.00 87.00 150 ASN A N 1
ATOM 1225 C CA . ASN A 1 150 ? -3.323 -14.935 11.154 1.00 87.00 150 ASN A CA 1
ATOM 1226 C C . ASN A 1 150 ? -2.920 -13.566 11.701 1.00 87.00 150 ASN A C 1
ATOM 1228 O O . ASN A 1 150 ? -2.258 -12.775 11.024 1.00 87.00 150 ASN A O 1
ATOM 1232 N N . TRP A 1 151 ? -3.315 -13.320 12.945 1.00 83.88 151 TRP A N 1
ATOM 1233 C CA . TRP A 1 151 ? -2.955 -12.123 13.681 1.00 83.88 151 TRP A CA 1
ATOM 1234 C C . TRP A 1 151 ? -1.564 -12.273 14.292 1.00 83.88 151 TRP A C 1
ATOM 1236 O O . TRP A 1 151 ? -1.263 -13.288 14.915 1.00 83.88 151 TRP A O 1
ATOM 1246 N N . ASP A 1 152 ? -0.727 -11.250 14.151 1.00 82.44 152 ASP A N 1
ATOM 1247 C CA . ASP A 1 152 ? 0.650 -11.283 14.635 1.00 82.44 152 ASP A CA 1
ATOM 1248 C C . ASP A 1 152 ? 0.861 -10.273 15.754 1.00 82.44 152 ASP A C 1
ATOM 1250 O O . ASP A 1 152 ? 0.882 -9.063 15.533 1.00 82.44 152 ASP A O 1
ATOM 1254 N N . LEU A 1 153 ? 1.031 -10.786 16.971 1.00 78.31 153 LEU A N 1
ATOM 1255 C CA . LEU A 1 153 ? 1.267 -9.964 18.155 1.00 78.31 153 LEU A CA 1
ATOM 1256 C C . LEU A 1 153 ? 2.599 -9.208 18.082 1.00 78.31 153 LEU A C 1
ATOM 1258 O O . LEU A 1 153 ? 2.707 -8.135 18.664 1.00 78.31 153 LEU A O 1
ATOM 1262 N N . THR A 1 154 ? 3.587 -9.707 17.333 1.00 77.94 154 THR A N 1
ATOM 1263 C CA . THR A 1 154 ? 4.872 -9.007 17.162 1.00 77.94 154 THR A CA 1
ATOM 1264 C C . THR A 1 154 ? 4.734 -7.756 16.293 1.00 77.94 154 THR A C 1
ATOM 1266 O O . THR A 1 154 ? 5.507 -6.811 16.439 1.00 77.94 154 THR A O 1
ATOM 1269 N N . LEU A 1 155 ? 3.708 -7.712 15.433 1.00 81.00 155 LEU A N 1
ATOM 1270 C CA . LEU A 1 155 ? 3.335 -6.527 14.661 1.00 81.00 155 LEU A CA 1
ATOM 1271 C C . LEU A 1 155 ? 2.364 -5.608 15.406 1.00 81.00 155 LEU A C 1
ATOM 1273 O O . LEU A 1 155 ? 2.215 -4.456 15.010 1.00 81.00 155 LEU A O 1
ATOM 1277 N N . ALA A 1 156 ? 1.716 -6.091 16.469 1.00 72.62 156 ALA A N 1
ATOM 1278 C CA . ALA A 1 156 ? 0.705 -5.343 17.216 1.00 72.62 156 ALA A CA 1
ATOM 1279 C C . ALA A 1 156 ? 1.292 -4.239 18.115 1.00 72.62 156 ALA A C 1
ATOM 1281 O O . ALA A 1 156 ? 0.540 -3.541 18.785 1.00 72.62 156 ALA A O 1
ATOM 1282 N N . LEU A 1 157 ? 2.616 -4.056 18.103 1.00 73.00 157 LEU A N 1
ATOM 1283 C CA . LEU A 1 157 ? 3.243 -2.843 18.611 1.00 73.00 157 LEU A CA 1
ATOM 1284 C C . LEU A 1 157 ? 3.057 -1.723 17.584 1.00 73.00 157 LEU A C 1
ATOM 1286 O O . LEU A 1 157 ? 3.562 -1.788 16.450 1.00 73.00 157 LEU A O 1
ATOM 1290 N N . SER A 1 158 ? 2.318 -0.694 17.988 1.00 72.31 158 SER A N 1
ATOM 1291 C CA . SER A 1 158 ? 2.163 0.526 17.202 1.00 72.31 158 SER A CA 1
ATOM 1292 C C . SER A 1 158 ? 3.526 1.185 16.974 1.00 72.31 158 SER A C 1
ATOM 1294 O O . SER A 1 158 ? 4.461 1.044 17.770 1.00 72.31 158 SER A O 1
ATOM 1296 N N . ALA A 1 159 ? 3.660 1.923 15.874 1.00 73.25 159 ALA A N 1
ATOM 1297 C CA . ALA A 1 159 ? 4.869 2.696 15.601 1.00 73.25 159 ALA A CA 1
ATOM 1298 C C . ALA A 1 159 ? 5.181 3.666 16.746 1.00 73.25 159 ALA A C 1
ATOM 1300 O O . ALA A 1 159 ? 6.343 3.850 17.092 1.00 73.25 159 ALA A O 1
ATOM 1301 N N . LEU A 1 160 ? 4.128 4.208 17.364 1.00 68.38 160 LEU A N 1
ATOM 1302 C CA . LEU A 1 160 ? 4.235 5.070 18.526 1.00 68.38 160 LEU A CA 1
ATOM 1303 C C . LEU A 1 160 ? 4.915 4.331 19.685 1.00 68.38 160 LEU A C 1
ATOM 1305 O O . LEU A 1 160 ? 5.950 4.785 20.148 1.00 68.38 160 LEU A O 1
ATOM 1309 N N . GLU A 1 161 ? 4.411 3.162 20.092 1.00 67.44 161 GLU A N 1
ATOM 1310 C CA . GLU A 1 161 ? 5.018 2.330 21.150 1.00 67.44 161 GLU A CA 1
ATOM 1311 C C . GLU A 1 161 ? 6.474 1.952 20.844 1.00 67.44 161 GLU A C 1
ATOM 1313 O O . GLU A 1 161 ? 7.324 1.993 21.734 1.00 67.44 161 GLU A O 1
ATOM 1318 N N . LYS A 1 162 ? 6.785 1.634 19.581 1.00 74.25 162 LYS A N 1
ATOM 1319 C CA . LYS A 1 162 ? 8.143 1.263 19.160 1.00 74.25 162 LYS A CA 1
ATOM 1320 C C . LYS A 1 162 ? 9.152 2.402 19.337 1.00 74.25 162 LYS A C 1
ATOM 1322 O O . LYS A 1 162 ? 10.280 2.130 19.738 1.00 74.25 162 LYS A O 1
ATOM 1327 N N . GLU A 1 163 ? 8.770 3.652 19.073 1.00 67.75 163 GLU A N 1
ATOM 1328 C CA . GLU A 1 163 ? 9.650 4.813 19.278 1.00 67.75 163 GLU A CA 1
ATOM 1329 C C . GLU A 1 163 ? 10.049 5.013 20.751 1.00 67.75 163 GLU A C 1
ATOM 1331 O O . GLU A 1 163 ? 11.108 5.575 21.023 1.00 67.75 163 GLU A O 1
ATOM 1336 N N . PHE A 1 164 ? 9.250 4.532 21.710 1.00 62.62 164 PHE A N 1
ATOM 1337 C CA . PHE A 1 164 ? 9.535 4.684 23.144 1.00 62.62 164 PHE A CA 1
ATOM 1338 C C . PHE A 1 164 ? 10.517 3.672 23.704 1.00 62.62 164 PHE A C 1
ATOM 1340 O O . PHE A 1 164 ? 11.233 3.991 24.647 1.00 62.62 164 PHE A O 1
ATOM 1347 N N . LEU A 1 165 ? 10.581 2.474 23.122 1.00 65.62 165 LEU A N 1
ATOM 1348 C CA . LEU A 1 165 ? 11.515 1.433 23.558 1.00 65.62 165 LEU A CA 1
ATOM 1349 C C . LEU A 1 165 ? 12.981 1.775 23.238 1.00 65.62 165 LEU A C 1
ATOM 1351 O O . LEU A 1 165 ? 13.880 1.068 23.678 1.00 65.62 165 LEU A O 1
ATOM 1355 N N . VAL A 1 166 ? 13.226 2.829 22.455 1.00 64.81 166 VAL A N 1
ATOM 1356 C CA . VAL A 1 166 ? 14.563 3.225 21.991 1.00 64.81 166 VAL A CA 1
ATOM 1357 C C . VAL A 1 166 ? 15.202 4.298 22.893 1.00 64.81 166 VAL A C 1
ATOM 1359 O O . VAL A 1 166 ? 16.400 4.537 22.780 1.00 64.81 166 VAL A O 1
ATOM 1362 N N . ASP A 1 167 ? 14.452 4.920 23.813 1.00 58.62 167 ASP A N 1
ATOM 1363 C CA . ASP A 1 167 ? 14.930 6.046 24.637 1.00 58.62 167 ASP A CA 1
ATOM 1364 C C . ASP A 1 167 ? 14.457 5.905 26.103 1.00 58.62 167 ASP A C 1
ATOM 1366 O O . ASP A 1 167 ? 13.400 6.417 26.479 1.00 58.62 167 ASP A O 1
ATOM 1370 N N . GLU A 1 168 ? 15.215 5.171 26.935 1.00 58.62 168 GLU A N 1
ATOM 1371 C CA . GLU A 1 168 ? 14.828 4.834 28.324 1.00 58.62 168 GLU A CA 1
ATOM 1372 C C . GLU A 1 168 ? 14.631 6.075 29.222 1.00 58.62 168 GLU A C 1
ATOM 1374 O O . GLU A 1 168 ? 13.730 6.094 30.059 1.00 58.62 168 GLU A O 1
ATOM 1379 N N . ASP A 1 169 ? 15.386 7.156 28.994 1.00 60.28 169 ASP A N 1
ATOM 1380 C CA . ASP A 1 169 ? 15.433 8.340 29.875 1.00 60.28 169 ASP A CA 1
ATOM 1381 C C . ASP A 1 169 ? 14.312 9.368 29.572 1.00 60.28 169 ASP A C 1
ATOM 1383 O O . ASP A 1 169 ? 13.848 10.115 30.441 1.00 60.28 169 ASP A O 1
ATOM 1387 N N . LYS A 1 170 ? 13.800 9.386 28.330 1.00 57.09 170 LYS A N 1
ATOM 1388 C CA . LYS A 1 170 ? 12.547 10.081 27.944 1.00 57.09 170 LYS A CA 1
ATOM 1389 C C . LYS A 1 170 ? 11.314 9.180 28.018 1.00 57.09 170 LYS A C 1
ATOM 1391 O O . LYS A 1 170 ? 10.188 9.688 27.914 1.00 57.09 170 LYS A O 1
ATOM 1396 N N . GLY A 1 171 ? 11.528 7.877 28.186 1.00 53.78 171 GLY A N 1
ATOM 1397 C CA . GLY A 1 171 ? 10.517 6.832 28.180 1.00 53.78 171 GLY A CA 1
ATOM 1398 C C . GLY A 1 171 ? 9.456 7.054 29.243 1.00 53.78 171 GLY A C 1
ATOM 1399 O O . GLY A 1 171 ? 8.285 7.085 28.900 1.00 53.78 171 GLY A O 1
ATOM 1400 N N . GLU A 1 172 ? 9.820 7.319 30.500 1.00 55.53 172 GLU A N 1
ATOM 1401 C CA . GLU A 1 172 ? 8.849 7.375 31.606 1.00 55.53 172 GLU A CA 1
ATOM 1402 C C . GLU A 1 172 ? 7.810 8.499 31.465 1.00 55.53 172 GLU A C 1
ATOM 1404 O O . GLU A 1 172 ? 6.609 8.250 31.526 1.00 55.53 172 GLU A O 1
ATOM 1409 N N . LYS A 1 173 ? 8.223 9.747 31.199 1.00 57.41 173 LYS A N 1
ATOM 1410 C CA . LYS A 1 173 ? 7.274 10.876 31.054 1.00 57.41 173 LYS A CA 1
ATOM 1411 C C . LYS A 1 173 ? 6.318 10.686 29.875 1.00 57.41 173 LYS A C 1
ATOM 1413 O O . LYS A 1 173 ? 5.172 11.134 29.929 1.00 57.41 173 LYS A O 1
ATOM 1418 N N . LYS A 1 174 ? 6.789 10.041 28.806 1.00 55.62 174 LYS A N 1
ATOM 1419 C CA . LYS A 1 174 ? 6.033 9.855 27.565 1.00 55.62 174 LYS A CA 1
ATOM 1420 C C . LYS A 1 174 ? 5.220 8.546 27.594 1.00 55.62 174 LYS A C 1
ATOM 1422 O O . LYS A 1 174 ? 4.087 8.560 27.131 1.00 55.62 174 LYS A O 1
ATOM 1427 N N . LEU A 1 175 ? 5.689 7.496 28.276 1.00 53.69 175 LEU A N 1
ATOM 1428 C CA . LEU A 1 175 ? 4.923 6.304 28.680 1.00 53.69 175 LEU A CA 1
ATOM 1429 C C . LEU A 1 175 ? 3.775 6.669 29.613 1.00 53.69 175 LEU A C 1
ATOM 1431 O O . LEU A 1 175 ? 2.686 6.134 29.451 1.00 53.69 175 LEU A O 1
ATOM 1435 N N . ASN A 1 176 ? 3.976 7.620 30.526 1.00 57.00 176 ASN A N 1
ATOM 1436 C CA . ASN A 1 176 ? 2.905 8.148 31.369 1.00 57.00 176 ASN A CA 1
ATOM 1437 C C . ASN A 1 176 ? 1.844 8.875 30.529 1.00 57.00 176 ASN A C 1
ATOM 1439 O O . ASN A 1 176 ? 0.655 8.754 30.812 1.00 57.00 176 ASN A O 1
ATOM 1443 N N . MET A 1 177 ? 2.237 9.571 29.451 1.00 55.78 177 MET A N 1
ATOM 1444 C CA . MET A 1 177 ? 1.272 10.079 28.466 1.00 55.78 177 MET A CA 1
ATOM 1445 C C . MET A 1 177 ? 0.581 8.946 27.699 1.00 55.78 177 MET A C 1
ATOM 1447 O O . MET A 1 177 ? -0.627 9.013 27.526 1.00 55.78 177 MET A O 1
ATOM 1451 N N . LEU A 1 178 ? 1.289 7.894 27.275 1.00 54.81 178 LEU A N 1
ATOM 1452 C CA . LEU A 1 178 ? 0.690 6.761 26.555 1.00 54.81 178 LEU A CA 1
ATOM 1453 C C . LEU A 1 178 ?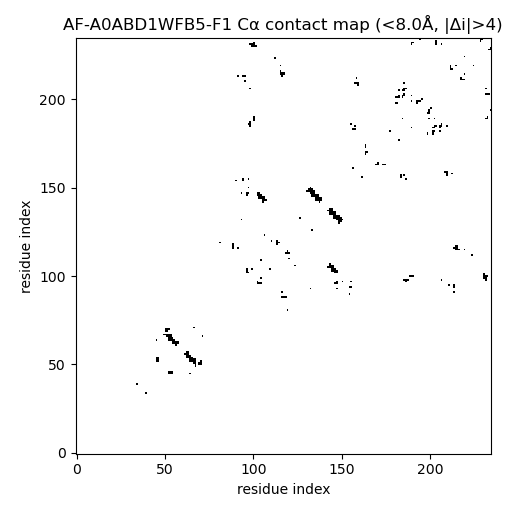 -0.260 5.926 27.413 1.00 54.81 178 LEU A C 1
ATOM 1455 O O . LEU A 1 178 ? -1.290 5.497 26.909 1.00 54.81 178 LEU A O 1
ATOM 1459 N N . SER A 1 179 ? 0.062 5.693 28.685 1.00 51.06 179 SER A N 1
ATOM 1460 C CA . SER A 1 179 ? -0.796 4.985 29.638 1.00 51.06 179 SER A CA 1
ATOM 1461 C C . SER A 1 179 ? -2.012 5.833 30.003 1.00 51.06 179 SER A C 1
ATOM 1463 O O . SER A 1 179 ? -3.127 5.314 30.049 1.00 51.06 179 SER A O 1
ATOM 1465 N N . THR A 1 180 ? -1.829 7.154 30.118 1.00 47.31 180 THR A N 1
ATOM 1466 C CA . THR A 1 180 ? -2.934 8.122 30.187 1.00 47.31 180 THR A CA 1
ATOM 1467 C C . THR A 1 180 ? -3.779 8.094 28.910 1.00 47.31 180 THR A C 1
ATOM 1469 O O . THR A 1 180 ? -4.999 8.208 28.992 1.00 47.31 180 THR A O 1
ATOM 1472 N N . LEU A 1 181 ? -3.173 7.900 27.732 1.00 51.44 181 LEU A N 1
ATOM 1473 C CA . LEU A 1 181 ? -3.842 7.830 26.426 1.00 51.44 181 LEU A CA 1
ATOM 1474 C C . LEU A 1 181 ? -4.281 6.410 26.007 1.00 51.44 181 LEU A C 1
ATOM 1476 O O . LEU A 1 181 ? -4.908 6.269 24.967 1.00 51.44 181 LEU A O 1
ATOM 1480 N N . HIS A 1 182 ? -4.000 5.372 26.797 1.00 49.69 182 HIS A N 1
ATOM 1481 C CA . HIS A 1 182 ? -4.284 3.956 26.514 1.00 49.69 182 HIS A CA 1
ATOM 1482 C C . HIS A 1 182 ? -4.066 3.525 25.037 1.00 49.69 182 HIS A C 1
ATOM 1484 O O . HIS A 1 182 ? -4.864 2.783 24.467 1.00 49.69 182 HIS A O 1
ATOM 1490 N N . LEU A 1 183 ? -2.992 3.991 24.381 1.00 52.12 183 LEU A N 1
ATOM 1491 C CA . LEU A 1 183 ? -2.804 3.868 22.916 1.00 52.12 183 LEU A CA 1
ATOM 1492 C C . LEU A 1 183 ? -2.504 2.445 22.397 1.00 52.12 183 LEU A C 1
ATOM 1494 O O . LEU A 1 183 ? -2.496 2.225 21.182 1.00 52.12 183 LEU A O 1
ATOM 1498 N N . ALA A 1 184 ? -2.430 1.465 23.302 1.00 53.62 184 ALA A N 1
ATOM 1499 C CA . ALA A 1 184 ? -2.558 0.032 23.011 1.00 53.62 184 ALA A CA 1
ATOM 1500 C C . ALA A 1 184 ? -3.906 -0.334 22.330 1.00 53.62 184 ALA A C 1
ATOM 1502 O O . ALA A 1 184 ? -4.099 -1.445 21.835 1.00 53.62 184 ALA A O 1
ATOM 1503 N N . LEU A 1 185 ? -4.843 0.619 22.256 1.00 58.03 185 LEU A N 1
ATOM 1504 C CA . LEU A 1 185 ? -6.123 0.511 21.557 1.00 58.03 185 LEU A CA 1
ATOM 1505 C C . LEU A 1 185 ? -6.026 0.510 20.025 1.00 58.03 185 LEU A C 1
ATOM 1507 O O . LEU A 1 185 ? -7.000 0.118 19.394 1.00 58.03 185 LEU A O 1
ATOM 1511 N N . SER A 1 186 ? -4.906 0.905 19.406 1.00 58.22 186 SER A N 1
ATOM 1512 C CA . SER A 1 186 ? -4.816 1.068 17.933 1.00 58.22 186 SER A CA 1
ATOM 1513 C C . SER A 1 186 ? -5.189 -0.199 17.146 1.00 58.22 186 SER A C 1
ATOM 1515 O O . SER A 1 186 ? -5.652 -0.129 16.012 1.00 58.22 186 SER A O 1
ATOM 1517 N N . TYR A 1 187 ? -5.011 -1.357 17.779 1.00 62.12 187 TYR A N 1
ATOM 1518 C CA . TYR A 1 187 ? -5.352 -2.669 17.242 1.00 62.12 187 TYR A CA 1
ATOM 1519 C C . TYR A 1 187 ? -6.548 -3.345 17.947 1.00 62.12 187 TYR A C 1
ATOM 1521 O O . TYR A 1 187 ? -6.840 -4.518 17.707 1.00 62.12 187 TYR A O 1
ATOM 1529 N N . SER A 1 188 ? -7.225 -2.624 18.840 1.00 66.69 188 SER A N 1
ATOM 1530 C CA . SER A 1 188 ? -8.441 -3.067 19.523 1.00 66.69 188 SER A CA 1
ATOM 1531 C C . SER A 1 188 ? -9.686 -2.772 18.681 1.00 66.69 188 SER A C 1
ATOM 1533 O O . SER A 1 188 ? -9.673 -1.925 17.791 1.00 66.69 188 SER A O 1
ATOM 1535 N N . ASP A 1 189 ? -10.785 -3.475 18.960 1.00 67.06 189 ASP A N 1
ATOM 1536 C CA . ASP A 1 189 ? -12.058 -3.256 18.269 1.00 67.06 189 ASP A CA 1
ATOM 1537 C C . ASP A 1 189 ? -12.722 -1.950 18.741 1.00 67.06 189 ASP A C 1
ATOM 1539 O O . ASP A 1 189 ? -13.324 -1.894 19.815 1.00 67.06 189 ASP A O 1
ATOM 1543 N N . GLY A 1 190 ? -12.606 -0.896 17.929 1.00 63.50 190 GLY A N 1
ATOM 1544 C CA . GLY A 1 190 ? -13.209 0.414 18.186 1.00 63.50 190 GLY A CA 1
ATOM 1545 C C . GLY A 1 190 ? -14.697 0.513 17.842 1.00 63.50 190 GLY A C 1
ATOM 1546 O O . GLY A 1 190 ? -15.306 1.547 18.107 1.00 63.50 190 GLY A O 1
ATOM 1547 N N . SER A 1 191 ? -15.313 -0.540 17.287 1.00 68.94 191 SER A N 1
ATOM 1548 C CA . SER A 1 191 ? -16.699 -0.496 16.784 1.00 68.94 191 SER A CA 1
ATOM 1549 C C . SER A 1 191 ? -17.759 -0.237 17.862 1.00 68.94 191 SER A C 1
ATOM 1551 O O . SER A 1 191 ? -18.878 0.159 17.545 1.00 68.94 191 SER A O 1
ATOM 1553 N N . LYS A 1 192 ? -17.413 -0.457 19.135 1.00 69.44 192 LYS A N 1
ATOM 1554 C CA . LYS A 1 192 ? -18.305 -0.288 20.294 1.00 69.44 192 LYS A CA 1
ATOM 1555 C C . LYS A 1 192 ? -18.071 1.014 21.059 1.00 69.44 192 LYS A C 1
ATOM 1557 O O . LYS A 1 192 ? -18.699 1.216 22.096 1.00 69.44 192 LYS A O 1
ATOM 1562 N N . LEU A 1 193 ? -17.138 1.849 20.605 1.00 71.31 193 LEU A N 1
ATOM 1563 C CA . LEU A 1 193 ? -16.804 3.095 21.284 1.00 71.31 193 LEU A CA 1
ATOM 1564 C C . LEU A 1 193 ? -17.822 4.171 20.907 1.00 71.31 193 LEU A C 1
ATOM 1566 O O . LEU A 1 193 ? -18.006 4.472 19.728 1.00 71.31 193 LEU A O 1
ATOM 1570 N N . ASP A 1 194 ? -18.475 4.742 21.918 1.00 70.31 194 ASP A N 1
ATOM 1571 C CA . ASP A 1 194 ? -19.421 5.835 21.713 1.00 70.31 194 ASP A CA 1
ATOM 1572 C C . ASP A 1 194 ? -18.681 7.110 21.298 1.00 70.31 194 ASP A C 1
ATOM 1574 O O . ASP A 1 194 ? -17.597 7.430 21.815 1.00 70.31 194 ASP A O 1
ATOM 1578 N N . LEU A 1 195 ? -19.283 7.833 20.353 1.00 64.44 195 LEU A N 1
ATOM 1579 C CA . LEU A 1 195 ? -18.782 9.120 19.893 1.00 64.44 195 LEU A CA 1
ATOM 1580 C C . LEU A 1 195 ? -18.667 10.046 21.116 1.00 64.44 195 LEU A C 1
ATOM 1582 O O . LEU A 1 195 ? -19.551 10.054 21.965 1.00 64.44 195 LEU A O 1
ATOM 1586 N N . TRP A 1 196 ? -17.599 10.843 21.198 1.00 66.81 196 TRP A N 1
ATOM 1587 C CA . TRP A 1 196 ? -17.344 11.806 22.290 1.00 66.81 196 TRP A CA 1
ATOM 1588 C C . TRP A 1 196 ? -16.830 11.234 23.619 1.00 66.81 196 TRP A C 1
ATOM 1590 O O . TRP A 1 196 ? -16.628 11.999 24.562 1.00 66.81 196 TRP A O 1
ATOM 1600 N N . THR A 1 197 ? -16.548 9.932 23.705 1.00 80.00 197 THR A N 1
ATOM 1601 C CA . THR A 1 197 ? -15.777 9.393 24.838 1.00 80.00 197 THR A CA 1
ATOM 1602 C C . THR A 1 197 ? -14.285 9.678 24.669 1.00 80.00 197 THR A C 1
ATOM 1604 O O . THR A 1 197 ? -13.754 9.697 23.555 1.00 80.00 197 THR A O 1
ATOM 1607 N N . LEU A 1 198 ? -13.585 9.877 25.787 1.00 78.19 198 LEU A N 1
ATOM 1608 C CA . LEU A 1 198 ? -12.139 10.097 25.786 1.00 78.19 198 LEU A CA 1
ATOM 1609 C C . LEU A 1 198 ? -11.397 8.876 25.203 1.00 78.19 198 LEU A C 1
ATOM 1611 O O . LEU A 1 198 ? -10.377 9.015 24.530 1.00 78.19 198 LEU A O 1
ATOM 1615 N N . GLU A 1 199 ? -11.930 7.676 25.424 1.00 76.12 199 GLU A N 1
ATOM 1616 C CA . GLU A 1 199 ? -11.455 6.409 24.869 1.00 76.12 199 GLU A CA 1
ATOM 1617 C C . GLU A 1 199 ? -11.616 6.349 23.342 1.00 76.12 199 GLU A C 1
ATOM 1619 O O . GLU A 1 199 ? -10.684 5.930 22.652 1.00 76.12 199 GLU A O 1
ATOM 1624 N N . ALA A 1 200 ? -12.751 6.812 22.798 1.00 79.12 200 ALA A N 1
ATOM 1625 C CA . ALA A 1 200 ? -12.964 6.902 21.351 1.00 79.12 200 ALA A CA 1
ATOM 1626 C C . ALA A 1 200 ? -11.999 7.888 20.686 1.00 79.12 200 ALA A C 1
ATOM 1628 O O . ALA A 1 200 ? -11.448 7.591 19.625 1.00 79.12 200 ALA A O 1
ATOM 1629 N N . GLU A 1 201 ? -11.768 9.047 21.307 1.00 81.00 201 GLU A N 1
ATOM 1630 C CA . GLU A 1 201 ? -10.821 10.042 20.798 1.00 81.00 201 GLU A CA 1
ATOM 1631 C C . GLU A 1 201 ? -9.397 9.472 20.750 1.00 81.00 201 GLU A C 1
ATOM 1633 O O . GLU A 1 201 ? -8.746 9.506 19.703 1.00 81.00 201 GLU A O 1
ATOM 1638 N N . LYS A 1 202 ? -8.947 8.858 21.850 1.00 78.12 202 LYS A N 1
ATOM 1639 C CA . LYS A 1 202 ? -7.639 8.192 21.943 1.00 78.12 202 LYS A CA 1
ATOM 1640 C C . LYS A 1 202 ? -7.468 7.102 20.887 1.00 78.12 202 LYS A C 1
ATOM 1642 O O . LYS A 1 202 ? -6.441 7.072 20.210 1.00 78.12 202 LYS A O 1
ATOM 1647 N N . TYR A 1 203 ? -8.479 6.248 20.709 1.00 83.00 203 TYR A N 1
ATOM 1648 C CA . TYR A 1 203 ? -8.482 5.213 19.673 1.00 83.00 203 TYR A CA 1
ATOM 1649 C C . TYR A 1 203 ? -8.299 5.815 18.276 1.00 83.00 203 TYR A C 1
ATOM 1651 O O . TYR A 1 203 ? -7.386 5.422 17.552 1.00 83.00 203 TYR A O 1
ATOM 1659 N N . ARG A 1 204 ? -9.118 6.810 17.910 1.00 85.75 204 ARG A N 1
ATOM 1660 C CA . ARG A 1 204 ? -9.085 7.431 16.575 1.00 85.75 204 ARG A CA 1
ATOM 1661 C C . ARG A 1 204 ? -7.744 8.108 16.310 1.00 85.75 204 ARG A C 1
ATOM 1663 O O . ARG A 1 204 ? -7.183 7.930 15.233 1.00 85.75 204 ARG A O 1
ATOM 1670 N N . VAL A 1 205 ? -7.188 8.816 17.293 1.00 85.94 205 VAL A N 1
ATOM 1671 C CA . VAL A 1 205 ? -5.846 9.413 17.184 1.00 85.94 205 VAL A CA 1
ATOM 1672 C C . VAL A 1 205 ? -4.775 8.334 16.995 1.00 85.94 205 VAL A C 1
ATOM 1674 O O . VAL A 1 205 ? -3.922 8.484 16.120 1.00 85.94 205 VAL A O 1
ATOM 1677 N N . GLY A 1 206 ? -4.839 7.233 17.751 1.00 83.19 206 GLY A N 1
ATOM 1678 C CA . GLY A 1 206 ? -3.924 6.095 17.606 1.00 83.19 206 GLY A CA 1
ATOM 1679 C C . GLY A 1 206 ? -3.994 5.447 16.221 1.00 83.19 206 GLY A C 1
ATOM 1680 O O . GLY A 1 206 ? -2.964 5.239 15.582 1.00 83.19 206 GLY A O 1
ATOM 1681 N N . VAL A 1 207 ? -5.205 5.224 15.705 1.00 87.38 207 VAL A N 1
ATOM 1682 C CA . VAL A 1 207 ? -5.437 4.679 14.358 1.00 87.38 207 VAL A CA 1
ATOM 1683 C C . VAL A 1 207 ? -4.913 5.614 13.270 1.00 87.38 207 VAL A C 1
ATOM 1685 O O . VAL A 1 207 ? -4.249 5.156 12.342 1.00 87.38 207 VAL A O 1
ATOM 1688 N N . ILE A 1 208 ? -5.157 6.923 13.380 1.00 90.25 208 ILE A N 1
ATOM 1689 C CA . ILE A 1 208 ? -4.646 7.916 12.421 1.00 90.25 208 ILE A CA 1
ATOM 1690 C C . ILE A 1 208 ? -3.114 7.958 12.461 1.00 90.25 208 ILE A C 1
ATOM 1692 O O . ILE A 1 208 ? -2.470 7.998 11.410 1.00 90.25 208 ILE A O 1
ATOM 1696 N N . HIS A 1 209 ? -2.526 7.928 13.658 1.00 88.81 209 HIS A N 1
ATOM 1697 C CA . HIS A 1 209 ? -1.079 7.885 13.826 1.00 88.81 209 HIS A CA 1
ATOM 1698 C C . HIS A 1 209 ? -0.486 6.628 13.184 1.00 88.81 209 HIS A C 1
ATOM 1700 O O . HIS A 1 209 ? 0.475 6.727 12.424 1.00 88.81 209 HIS A O 1
ATOM 1706 N N . GLU A 1 210 ? -1.064 5.453 13.442 1.00 90.19 210 GLU A N 1
ATOM 1707 C CA . GLU A 1 210 ? -0.589 4.207 12.840 1.00 90.19 210 GLU A CA 1
ATOM 1708 C C . GLU A 1 210 ? -0.798 4.204 11.321 1.00 90.19 210 GLU A C 1
ATOM 1710 O O . GLU A 1 210 ? 0.101 3.834 10.576 1.00 90.19 210 GLU A O 1
ATOM 1715 N N . PHE A 1 211 ? -1.921 4.712 10.816 1.00 91.94 211 PHE A N 1
ATOM 1716 C CA . PHE A 1 211 ? -2.126 4.875 9.376 1.00 91.94 211 PHE A CA 1
ATOM 1717 C C . PHE A 1 211 ? -1.019 5.722 8.731 1.00 91.94 211 PHE A C 1
ATOM 1719 O O . PHE A 1 211 ? -0.457 5.324 7.710 1.00 91.94 211 PHE A O 1
ATOM 1726 N N . LEU A 1 212 ? -0.673 6.866 9.331 1.00 93.31 212 LEU A N 1
ATOM 1727 C CA . LEU A 1 212 ? 0.415 7.723 8.853 1.00 93.31 212 LEU A CA 1
ATOM 1728 C C . LEU A 1 212 ? 1.786 7.057 9.003 1.00 93.31 212 LEU A C 1
ATOM 1730 O O . LEU A 1 212 ? 2.649 7.229 8.143 1.00 93.31 212 LEU A O 1
ATOM 1734 N N . SER A 1 213 ? 1.988 6.264 10.056 1.00 91.12 213 SER A N 1
ATOM 1735 C CA . SER A 1 213 ? 3.228 5.517 10.266 1.00 91.12 213 SER A CA 1
ATOM 1736 C C . SER A 1 213 ? 3.439 4.431 9.206 1.00 91.12 213 SER A C 1
ATOM 1738 O O . SER A 1 213 ? 4.585 4.099 8.903 1.00 91.12 213 SER A O 1
ATOM 1740 N N . LEU A 1 214 ? 2.369 3.936 8.581 1.00 93.19 214 LEU A N 1
ATOM 1741 C CA . LEU A 1 214 ? 2.431 2.987 7.470 1.00 93.19 214 LEU A CA 1
ATOM 1742 C C . LEU A 1 214 ? 2.723 3.641 6.112 1.00 93.19 214 LEU A C 1
ATOM 1744 O O . LEU A 1 214 ? 3.120 2.934 5.186 1.00 93.19 214 LEU A O 1
ATOM 1748 N N . THR A 1 215 ? 2.553 4.959 5.959 1.00 94.62 215 THR A N 1
ATOM 1749 C CA . THR A 1 215 ? 2.833 5.627 4.677 1.00 94.62 215 THR A CA 1
ATOM 1750 C C . THR A 1 215 ? 4.330 5.857 4.466 1.00 94.62 215 THR A C 1
ATOM 1752 O O . THR A 1 215 ? 5.110 5.962 5.424 1.00 94.62 215 THR A O 1
ATOM 1755 N N . LEU A 1 216 ? 4.739 5.952 3.196 1.00 92.12 216 LEU A N 1
ATOM 1756 C CA . LEU A 1 216 ? 6.136 6.213 2.826 1.00 92.12 216 LEU A CA 1
ATOM 1757 C C . LEU A 1 216 ? 6.616 7.575 3.345 1.00 92.12 216 LEU A C 1
ATOM 1759 O O . LEU A 1 216 ? 7.669 7.673 3.965 1.00 92.12 216 LEU A O 1
ATOM 1763 N N . GLU A 1 217 ? 5.816 8.620 3.130 1.00 93.06 217 GLU A N 1
ATOM 1764 C CA . GLU A 1 217 ? 6.206 10.010 3.402 1.00 93.06 217 GLU A CA 1
ATOM 1765 C C . GLU A 1 217 ? 5.711 10.541 4.761 1.00 93.06 217 GLU A C 1
ATOM 1767 O O . GLU A 1 217 ? 5.811 11.740 5.021 1.00 93.06 217 GLU A O 1
ATOM 1772 N N . LYS A 1 218 ? 5.124 9.683 5.611 1.00 93.50 218 LYS A N 1
ATOM 1773 C CA . LYS A 1 218 ? 4.493 10.055 6.900 1.00 93.50 218 LYS A CA 1
ATOM 1774 C C . LYS A 1 218 ? 3.453 11.171 6.785 1.00 93.50 218 LYS A C 1
ATOM 1776 O O . LYS A 1 218 ? 3.178 11.909 7.728 1.00 93.50 218 LYS A O 1
ATOM 1781 N N . LYS A 1 219 ? 2.851 11.280 5.604 1.00 93.62 219 LYS A N 1
ATOM 1782 C CA . LYS A 1 219 ? 1.780 12.215 5.270 1.00 93.62 219 LYS A CA 1
ATOM 1783 C C . LYS A 1 219 ? 0.799 11.550 4.316 1.00 93.62 219 LYS A C 1
ATOM 1785 O O . LYS A 1 219 ? 1.136 10.595 3.618 1.00 93.62 219 LYS A O 1
ATOM 1790 N N . ALA A 1 220 ? -0.419 12.066 4.295 1.00 94.50 220 ALA A N 1
ATOM 1791 C CA . ALA A 1 220 ? -1.470 11.653 3.383 1.00 94.50 220 ALA A CA 1
ATOM 1792 C C . ALA A 1 220 ? -2.415 12.835 3.157 1.00 94.50 220 ALA A C 1
ATOM 1794 O O . ALA A 1 220 ? -2.577 13.683 4.035 1.00 94.50 220 ALA A O 1
ATOM 1795 N N . TYR A 1 221 ? -3.063 12.890 1.997 1.00 93.81 221 TYR A N 1
ATOM 1796 C CA . TYR A 1 221 ? -4.167 13.821 1.812 1.00 93.81 221 TYR A CA 1
ATOM 1797 C C . TYR A 1 221 ? -5.368 13.400 2.663 1.00 93.81 221 TYR A C 1
ATOM 1799 O O . TYR A 1 221 ? -5.614 12.209 2.851 1.00 93.81 221 TYR A O 1
ATOM 1807 N N . ILE A 1 222 ? -6.175 14.367 3.106 1.00 92.62 222 ILE A N 1
ATOM 1808 C CA . ILE A 1 222 ? -7.371 14.089 3.916 1.00 92.62 222 ILE A CA 1
ATOM 1809 C C . ILE A 1 222 ? -8.362 13.155 3.200 1.00 92.62 222 ILE A C 1
ATOM 1811 O O . ILE A 1 222 ? -9.014 12.337 3.836 1.00 92.62 222 ILE A O 1
ATOM 1815 N N . HIS A 1 223 ? -8.441 13.212 1.867 1.00 91.94 223 HIS A N 1
ATOM 1816 C CA . HIS A 1 223 ? -9.315 12.316 1.110 1.00 91.94 223 HIS A CA 1
ATOM 1817 C C . HIS A 1 223 ? -8.893 10.849 1.228 1.00 91.94 223 HIS A C 1
ATOM 1819 O O . HIS A 1 223 ? -9.766 9.988 1.238 1.00 91.94 223 HIS A O 1
ATOM 1825 N N . ASN A 1 224 ? -7.591 10.570 1.393 1.00 91.19 224 ASN A N 1
ATOM 1826 C CA . ASN A 1 224 ? -7.109 9.209 1.597 1.00 91.19 224 ASN A CA 1
ATOM 1827 C C . ASN A 1 224 ? -7.730 8.646 2.868 1.00 91.19 224 ASN A C 1
ATOM 1829 O O . ASN A 1 224 ? -8.344 7.595 2.816 1.00 91.19 224 ASN A O 1
ATOM 1833 N N . ILE A 1 225 ? -7.638 9.360 3.996 1.00 89.12 225 ILE A N 1
ATOM 1834 C CA . ILE A 1 225 ? -8.143 8.839 5.271 1.00 89.12 225 ILE A CA 1
ATOM 1835 C C . ILE A 1 225 ? -9.672 8.783 5.328 1.00 89.12 225 ILE A C 1
ATOM 1837 O O . ILE A 1 225 ? -10.229 7.843 5.887 1.00 89.12 225 ILE A O 1
ATOM 1841 N N . VAL A 1 226 ? -10.352 9.741 4.689 1.00 90.19 226 VAL A N 1
ATOM 1842 C CA . VAL A 1 226 ? -11.816 9.729 4.551 1.00 90.19 226 VAL A CA 1
ATOM 1843 C C . VAL A 1 226 ? -12.284 8.496 3.784 1.00 90.19 226 VAL A C 1
ATOM 1845 O O . VAL A 1 226 ? -13.330 7.945 4.121 1.00 90.19 226 VAL A O 1
ATOM 1848 N N . GLU A 1 227 ? -11.507 8.023 2.807 1.00 88.12 227 GLU A N 1
ATOM 1849 C CA . GLU A 1 227 ? -11.818 6.784 2.098 1.00 88.12 227 GLU A CA 1
ATOM 1850 C C . GLU A 1 227 ? -11.893 5.593 3.063 1.00 88.12 227 GLU A C 1
ATOM 1852 O O . GLU A 1 227 ? -12.722 4.718 2.850 1.00 88.12 227 GLU A O 1
ATOM 1857 N N . PHE A 1 228 ? -11.084 5.566 4.129 1.00 87.94 228 PHE A N 1
ATOM 1858 C CA . PHE A 1 228 ? -10.996 4.478 5.118 1.00 87.94 228 PHE A CA 1
ATOM 1859 C C . PHE A 1 228 ? -11.868 4.656 6.373 1.00 87.94 228 PHE A C 1
ATOM 1861 O O . PHE A 1 228 ? -11.771 3.854 7.304 1.00 87.94 228 PHE A O 1
ATOM 1868 N N . LYS A 1 229 ? -12.686 5.714 6.451 1.00 88.50 229 LYS A N 1
ATOM 1869 C CA . LYS A 1 229 ? -13.337 6.123 7.709 1.00 88.50 229 LYS A CA 1
ATOM 1870 C C . LYS A 1 229 ? -14.188 5.023 8.357 1.00 88.50 229 LYS A C 1
ATOM 1872 O O . LYS A 1 229 ? -14.150 4.877 9.576 1.00 88.50 229 LYS A O 1
ATOM 1877 N N . ASP A 1 230 ? -14.911 4.246 7.551 1.00 85.44 230 ASP A N 1
ATOM 1878 C CA . ASP A 1 230 ? -15.836 3.222 8.043 1.00 85.44 230 ASP A CA 1
ATOM 1879 C C . ASP A 1 230 ? -15.048 1.997 8.515 1.00 85.44 230 ASP A C 1
ATOM 1881 O O . ASP A 1 230 ? -15.381 1.362 9.514 1.00 85.44 230 ASP A O 1
ATOM 1885 N N . GLU A 1 231 ? -13.961 1.673 7.815 1.00 86.00 231 GLU A N 1
ATOM 1886 C CA . GLU A 1 231 ? -13.150 0.499 8.122 1.00 86.00 231 GLU A CA 1
ATOM 1887 C C . GLU A 1 231 ? -12.202 0.692 9.304 1.00 86.00 231 GLU A C 1
ATOM 1889 O O . GLU A 1 231 ? -11.752 -0.296 9.886 1.00 86.00 231 GLU A O 1
ATOM 1894 N N . PHE A 1 232 ? -11.937 1.946 9.658 1.00 84.94 232 PHE A N 1
ATOM 1895 C CA . PHE A 1 232 ? -11.159 2.370 10.818 1.00 84.94 232 PHE A CA 1
ATOM 1896 C C . PHE A 1 232 ? -12.027 2.869 11.985 1.00 84.94 232 PHE A C 1
ATOM 1898 O O . PHE A 1 232 ? -11.483 3.352 12.974 1.00 84.94 232 PHE A O 1
ATOM 1905 N N . SER A 1 233 ? -13.361 2.807 11.877 1.00 83.75 233 SER A N 1
ATOM 1906 C CA . SER A 1 233 ? -14.291 3.352 12.884 1.00 83.75 233 SER A CA 1
ATOM 1907 C C . SER A 1 233 ? -13.986 4.811 13.280 1.00 83.75 233 SER A C 1
ATOM 1909 O O . SER A 1 233 ? -14.057 5.188 14.452 1.00 83.75 233 SER A O 1
ATOM 1911 N N . LEU A 1 234 ? -13.635 5.648 12.295 1.00 83.00 234 LEU A N 1
ATOM 1912 C CA . LEU A 1 234 ? -13.289 7.064 12.503 1.00 83.00 234 LEU A CA 1
ATOM 1913 C C . LEU A 1 234 ? -14.495 7.992 12.595 1.00 83.00 234 LEU A C 1
ATOM 1915 O O . LEU A 1 234 ? -14.335 9.133 13.033 1.00 83.00 234 LEU A O 1
ATOM 1919 N N . THR A 1 235 ? -15.670 7.535 12.171 1.00 78.88 235 THR A N 1
ATOM 1920 C CA . THR A 1 235 ? -16.958 8.224 12.307 1.00 78.88 235 THR A CA 1
ATOM 1921 C C . THR A 1 235 ? -17.965 7.203 12.768 1.00 78.88 235 THR A C 1
ATOM 1923 O O . THR A 1 235 ? -18.321 7.302 13.959 1.00 78.88 235 THR A O 1
#

Solvent-accessible surface area (backbone atoms only — not comparable to full-atom values): 14380 Å² total; per-residue (Å²): 139,82,92,85,83,91,77,78,83,78,78,75,80,83,74,76,86,77,82,78,87,72,86,85,79,83,81,82,86,84,88,82,88,85,80,56,85,87,50,50,67,57,54,49,53,46,65,74,36,63,73,50,30,42,74,48,72,48,98,82,74,44,81,46,73,47,66,23,69,68,40,48,50,52,53,48,50,52,49,48,54,58,57,70,46,39,66,58,43,51,48,45,54,50,48,54,29,52,45,26,76,78,25,54,46,48,48,66,56,52,63,75,47,14,76,53,49,64,45,61,92,61,48,76,66,55,47,73,82,36,64,74,44,38,43,81,44,73,44,98,87,68,51,49,26,41,28,61,66,53,89,55,74,87,64,68,58,48,63,71,62,56,63,42,78,77,36,76,90,62,23,60,74,50,48,53,50,39,64,74,44,50,49,83,35,35,67,48,84,55,85,79,52,55,87,91,38,74,66,39,52,32,30,42,53,32,39,53,50,42,55,30,66,49,22,73,78,61,60,79,61,71,67,63,56,60,73,42,27,80,48,56,53,66,116

InterPro domains:
  IPR021099 Plant organelle RNA recognition domain [PF11955] (32-171)
  IPR045040 PORR family [PTHR31476] (24-234)

Foldseek 3Di:
DDDDDPPPPPPPPPPPPPPPPDDDDADDDDDDDDDDPVCPVVVVVQVVCLQFKDWDQDPVRDIDMDGDPNNVVVVVVVVVVVVVCVVVLLLLLLLVLLLFLQSKAFPVLCCVCVQFLVNDNCNVVVVVVVPCAWDWDQDPVRTIMIHGNDRDPVSLQAPLNVVLVVDVVVNPVVVVVCVVLVLSLSSPNLVPPDPPDSVNVSNLVSVLQSSLVSTPVSDDDPVSVVVCCVRNVVD

Mean predicted aligned error: 13.09 Å

Radius of gyration: 25.63 Å; Cα contacts (8 Å, |Δi|>4): 198; chains: 1; bounding box: 50×61×76 Å

Nearest PDB structures (foldseek):
  3eco-assembly1_A  TM=4.988E-01  e=2.593E+00  Staphylococcus aureus subsp. aureus Mu50
  6o8m-assembly1_A  TM=4.886E-01  e=6.159E+00  Rhodobacter capsulatus
  2o2v-assembly1_A  TM=3.352E-01  e=5.527E+00  Homo sapiens
  8jm9-assembly1_A  TM=1.786E-01  e=2.089E+00  Drosophila melanogaster

Organism: NCBI:txid205694